Protein AF-V8P7Y9-F1 (afdb_monomer_lite)

Structure (mmCIF, N/CA/C/O backbone):
data_AF-V8P7Y9-F1
#
_entry.id   AF-V8P7Y9-F1
#
loop_
_atom_site.group_PDB
_atom_site.id
_atom_site.type_symbol
_atom_site.label_atom_id
_atom_site.label_alt_id
_atom_site.label_comp_id
_atom_site.label_asym_id
_atom_site.label_entity_id
_atom_site.label_seq_id
_atom_site.pdbx_PDB_ins_code
_atom_site.Cartn_x
_atom_site.Cartn_y
_atom_site.Cartn_z
_atom_site.occupancy
_atom_site.B_iso_or_equiv
_atom_site.auth_seq_id
_atom_site.auth_comp_id
_atom_site.auth_asym_id
_atom_site.auth_atom_id
_atom_site.pdbx_PDB_model_num
ATOM 1 N N . MET A 1 1 ? 18.022 -15.294 -58.958 1.00 50.19 1 MET A N 1
ATOM 2 C CA . MET A 1 1 ? 17.012 -15.378 -57.871 1.00 50.19 1 MET A CA 1
ATOM 3 C C . MET A 1 1 ? 17.569 -15.153 -56.454 1.00 50.19 1 MET A C 1
ATOM 5 O O . MET A 1 1 ? 16.821 -14.652 -55.625 1.00 50.19 1 MET A O 1
ATOM 9 N N . LEU A 1 2 ? 18.849 -15.443 -56.153 1.00 50.28 2 LEU A N 1
ATOM 10 C CA . LEU A 1 2 ? 19.429 -15.208 -54.812 1.00 50.28 2 LEU A CA 1
ATOM 11 C C . LEU A 1 2 ? 19.590 -13.721 -54.422 1.00 50.28 2 LEU A C 1
ATOM 13 O O . LEU A 1 2 ? 19.475 -13.381 -53.250 1.00 50.28 2 LEU A O 1
ATOM 17 N N . GLN A 1 3 ? 19.798 -12.821 -55.386 1.00 58.94 3 GLN A N 1
ATOM 18 C CA . GLN A 1 3 ? 20.112 -11.408 -55.116 1.00 58.94 3 GLN A CA 1
ATOM 19 C C . GLN A 1 3 ? 18.916 -10.577 -54.611 1.00 58.94 3 GLN A C 1
ATOM 21 O O . GLN A 1 3 ? 19.102 -9.599 -53.893 1.00 58.94 3 GLN A O 1
ATOM 26 N N . MET A 1 4 ? 17.684 -10.981 -54.942 1.00 58.69 4 MET A N 1
ATOM 27 C CA . MET A 1 4 ? 16.463 -10.300 -54.487 1.00 58.69 4 MET A CA 1
ATOM 28 C C . MET A 1 4 ? 16.146 -10.633 -53.024 1.00 58.69 4 MET A C 1
ATOM 30 O O . MET A 1 4 ? 15.810 -9.741 -52.254 1.00 58.69 4 MET A O 1
ATOM 34 N N . ARG A 1 5 ? 16.334 -11.893 -52.604 1.00 62.50 5 ARG A N 1
ATOM 35 C CA . ARG A 1 5 ? 16.048 -12.350 -51.230 1.00 62.50 5 ARG A CA 1
ATOM 36 C C . ARG A 1 5 ? 16.943 -11.681 -50.179 1.00 62.50 5 ARG A C 1
ATOM 38 O O . ARG A 1 5 ? 16.456 -11.338 -49.108 1.00 62.50 5 ARG A O 1
ATOM 45 N N . GLY A 1 6 ? 18.211 -11.417 -50.504 1.00 66.38 6 GLY A N 1
ATOM 46 C CA . GLY A 1 6 ? 19.135 -10.720 -49.598 1.00 66.38 6 GLY A CA 1
ATOM 47 C C . GLY A 1 6 ? 18.764 -9.254 -49.341 1.00 66.38 6 GLY A C 1
ATOM 48 O O . GLY A 1 6 ? 18.944 -8.759 -48.233 1.00 66.38 6 GLY A O 1
ATOM 49 N N . ARG A 1 7 ? 18.178 -8.566 -50.332 1.00 77.19 7 ARG A N 1
ATOM 50 C CA . ARG A 1 7 ? 17.755 -7.162 -50.186 1.00 77.19 7 ARG A CA 1
ATOM 51 C C . ARG A 1 7 ? 16.577 -7.012 -49.225 1.00 77.19 7 ARG A C 1
ATOM 53 O O . ARG A 1 7 ? 16.594 -6.115 -48.392 1.00 77.19 7 ARG A O 1
ATOM 60 N N . TYR A 1 8 ? 15.595 -7.910 -49.297 1.00 82.31 8 TYR A N 1
ATOM 61 C CA . TYR A 1 8 ? 14.465 -7.900 -48.363 1.00 82.31 8 TYR A CA 1
ATOM 62 C C . TYR A 1 8 ? 14.888 -8.252 -46.935 1.00 82.31 8 TYR A C 1
ATOM 64 O O . TYR A 1 8 ? 14.369 -7.661 -45.994 1.00 82.31 8 TYR A O 1
ATOM 72 N N . LEU A 1 9 ? 15.871 -9.144 -46.767 1.00 79.88 9 LEU A N 1
ATOM 73 C CA . LEU A 1 9 ? 16.420 -9.473 -45.450 1.00 79.88 9 LEU A CA 1
ATOM 74 C C . LEU A 1 9 ? 17.118 -8.263 -44.806 1.00 79.88 9 LEU A C 1
ATOM 76 O O . LEU A 1 9 ? 16.893 -7.967 -43.637 1.00 79.88 9 LEU A O 1
ATOM 80 N N . LEU A 1 10 ? 17.924 -7.532 -45.583 1.00 80.44 10 LEU A N 1
ATOM 81 C CA . LEU A 1 10 ? 18.598 -6.316 -45.116 1.00 80.44 10 LEU A CA 1
ATOM 82 C C . LEU A 1 10 ? 17.607 -5.197 -44.779 1.00 80.44 10 LEU A C 1
ATOM 84 O O . LEU A 1 10 ? 17.777 -4.520 -43.769 1.00 80.44 10 LEU A O 1
ATOM 88 N N . LEU A 1 11 ? 16.553 -5.029 -45.583 1.00 83.44 11 LEU A N 1
ATOM 89 C CA . LEU A 1 11 ? 15.485 -4.070 -45.292 1.00 83.44 11 LEU A CA 1
ATOM 90 C C . LEU A 1 11 ? 14.725 -4.443 -44.016 1.00 83.44 11 LEU A C 1
ATOM 92 O O . LEU A 1 11 ? 14.479 -3.575 -43.185 1.00 83.44 11 LEU A O 1
ATOM 96 N N . PHE A 1 12 ? 14.402 -5.723 -43.826 1.00 85.12 12 PHE A N 1
ATOM 97 C CA . PHE A 1 12 ? 13.728 -6.203 -42.621 1.00 85.12 12 PHE A CA 1
ATOM 98 C C . PHE A 1 12 ? 14.578 -5.980 -41.363 1.00 85.12 12 PHE A C 1
ATOM 100 O O . PHE A 1 12 ? 14.092 -5.403 -40.394 1.00 85.12 12 PHE A O 1
ATOM 107 N N . LEU A 1 13 ? 15.866 -6.341 -41.405 1.00 85.69 13 LEU A N 1
ATOM 108 C CA . LEU A 1 13 ? 16.804 -6.093 -40.304 1.00 85.69 13 LEU A CA 1
ATOM 109 C C . LEU A 1 13 ? 16.980 -4.594 -40.026 1.00 85.69 13 LEU A C 1
ATOM 111 O O . LEU A 1 13 ? 17.016 -4.187 -38.867 1.00 85.69 13 LEU A O 1
ATOM 115 N N . GLY A 1 14 ? 17.038 -3.766 -41.072 1.00 85.50 14 GLY A N 1
ATOM 116 C CA . GLY A 1 14 ? 17.113 -2.312 -40.943 1.00 85.50 14 GLY A CA 1
ATOM 117 C C . GLY A 1 14 ? 15.882 -1.720 -40.257 1.00 85.50 14 GLY A C 1
ATOM 118 O O . GLY A 1 14 ? 16.019 -0.961 -39.300 1.00 85.50 14 GLY A O 1
ATOM 119 N N . VAL A 1 15 ? 14.678 -2.116 -40.683 1.00 89.56 15 VAL A N 1
ATOM 120 C CA . VAL A 1 15 ? 13.420 -1.689 -40.047 1.00 89.56 15 VAL A CA 1
ATOM 121 C C . VAL A 1 15 ? 13.361 -2.164 -38.595 1.00 89.56 15 VAL A C 1
ATOM 123 O O . VAL A 1 15 ? 13.020 -1.381 -37.711 1.00 89.56 15 VAL A O 1
ATOM 126 N N . GLN A 1 16 ? 13.757 -3.408 -38.323 1.00 83.75 16 GLN A N 1
ATOM 127 C CA . GLN A 1 16 ? 13.759 -3.964 -36.972 1.00 83.75 16 GLN A CA 1
ATOM 128 C C . GLN A 1 16 ? 14.725 -3.214 -36.042 1.00 83.75 16 GLN A C 1
ATOM 130 O O . GLN A 1 16 ? 14.359 -2.911 -34.909 1.00 83.75 16 GLN A O 1
ATOM 135 N N . LEU A 1 17 ? 15.917 -2.834 -36.515 1.00 83.88 17 LEU A N 1
ATOM 136 C CA . LEU A 1 17 ? 16.862 -2.025 -35.735 1.00 83.88 17 LEU A CA 1
ATOM 137 C C . LEU A 1 17 ? 16.341 -0.611 -35.462 1.00 83.88 17 LEU A C 1
ATOM 139 O O . LEU A 1 17 ? 16.510 -0.109 -34.353 1.00 83.88 17 LEU A O 1
ATOM 143 N N . VAL A 1 18 ? 15.676 0.016 -36.436 1.00 86.88 18 VAL A N 1
ATOM 144 C CA . VAL A 1 18 ? 15.068 1.344 -36.252 1.00 86.88 18 VAL A CA 1
ATOM 145 C C . VAL A 1 18 ? 13.936 1.286 -35.227 1.00 86.88 18 VAL A C 1
ATOM 147 O O . VAL A 1 18 ? 13.910 2.110 -34.317 1.00 86.88 18 VAL A O 1
ATOM 150 N N . VAL A 1 19 ? 13.048 0.291 -35.310 1.00 84.56 19 VAL A N 1
ATOM 151 C CA . VAL A 1 19 ? 11.976 0.090 -34.319 1.00 84.56 19 VAL A CA 1
ATOM 152 C C . VAL A 1 19 ? 12.564 -0.138 -32.926 1.00 84.56 19 VAL A C 1
ATOM 154 O O . VAL A 1 19 ? 12.125 0.485 -31.966 1.00 84.56 19 VAL A O 1
ATOM 157 N N . MET A 1 20 ? 13.609 -0.957 -32.810 1.00 81.00 20 MET A N 1
ATOM 158 C CA . MET A 1 20 ? 14.288 -1.208 -31.535 1.00 81.00 20 MET A CA 1
ATOM 159 C C . MET A 1 20 ? 14.960 0.05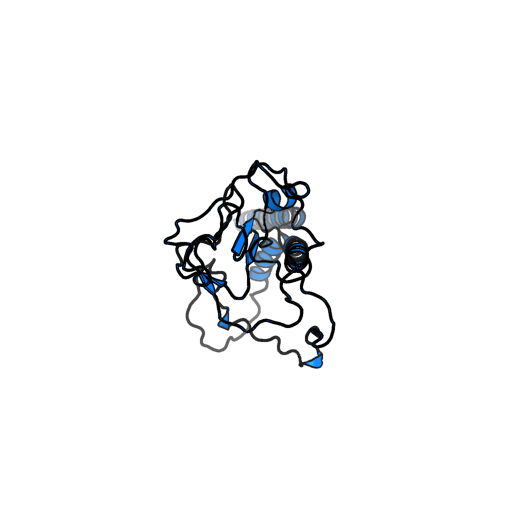0 -30.968 1.00 81.00 20 MET A C 1
ATOM 161 O O . MET A 1 20 ? 14.894 0.289 -29.765 1.00 81.00 20 MET A O 1
ATOM 165 N N . ALA A 1 21 ? 15.557 0.888 -31.818 1.00 79.31 21 ALA A N 1
ATOM 166 C CA . ALA A 1 21 ? 16.133 2.166 -31.408 1.00 79.31 21 ALA A CA 1
ATOM 167 C C . ALA A 1 21 ? 15.061 3.183 -30.971 1.00 79.31 21 ALA A C 1
ATOM 169 O O . ALA A 1 21 ? 15.282 3.933 -30.019 1.00 79.31 21 ALA A O 1
ATOM 170 N N . LEU A 1 22 ? 13.897 3.193 -31.628 1.00 79.38 22 LEU A N 1
ATOM 171 C CA . LEU A 1 22 ? 12.758 4.032 -31.242 1.00 79.38 22 LEU A CA 1
ATOM 172 C C . LEU A 1 22 ? 12.173 3.588 -29.898 1.00 79.38 22 LEU A C 1
ATOM 174 O O . LEU A 1 22 ? 12.054 4.411 -28.994 1.00 79.38 22 LEU A O 1
ATOM 178 N N . LEU A 1 23 ? 11.943 2.286 -29.718 1.00 73.56 23 LEU A N 1
ATOM 179 C CA . LEU A 1 23 ? 11.499 1.715 -28.443 1.00 73.56 23 LEU A CA 1
ATOM 180 C C . LEU A 1 23 ? 12.505 1.994 -27.316 1.00 73.56 23 LEU A C 1
ATOM 182 O O . LEU A 1 23 ? 12.114 2.310 -26.195 1.00 73.56 23 LEU A O 1
ATOM 186 N N . TYR A 1 24 ? 13.809 1.950 -27.609 1.00 72.38 24 TYR A N 1
ATOM 187 C CA . TYR A 1 24 ? 14.852 2.297 -26.640 1.00 72.38 24 TYR A CA 1
ATOM 188 C C . TYR A 1 24 ? 14.801 3.775 -26.225 1.00 72.38 24 TYR A C 1
ATOM 190 O O . TYR A 1 24 ? 15.077 4.111 -25.070 1.00 72.38 24 TYR A O 1
ATOM 198 N N . ARG A 1 25 ? 14.454 4.664 -27.163 1.00 72.06 25 ARG A N 1
ATOM 199 C CA . ARG A 1 25 ? 14.351 6.109 -26.931 1.00 72.06 25 ARG A CA 1
ATOM 200 C C . ARG A 1 25 ? 13.075 6.494 -26.176 1.00 72.06 25 ARG A C 1
ATOM 202 O O . ARG A 1 25 ? 13.125 7.445 -25.403 1.00 72.06 25 ARG A O 1
ATOM 209 N N . GLU A 1 26 ? 11.984 5.755 -26.359 1.00 68.75 26 GLU A N 1
ATOM 210 C CA . GLU A 1 26 ? 10.685 5.979 -25.698 1.00 68.75 26 GLU A CA 1
ATOM 211 C C . GLU A 1 26 ? 10.571 5.367 -24.288 1.00 68.75 26 GLU A C 1
ATOM 213 O O . GLU A 1 26 ? 9.495 5.381 -23.707 1.00 68.75 26 GLU A O 1
ATOM 218 N N . GLY A 1 27 ? 11.666 4.860 -23.708 1.00 58.16 27 GLY A N 1
ATOM 219 C CA . GLY A 1 27 ? 11.686 4.379 -22.316 1.00 58.16 27 GLY A CA 1
ATOM 220 C C . GLY A 1 27 ? 11.636 2.858 -22.157 1.00 58.16 27 GLY A C 1
ATOM 221 O O . GLY A 1 27 ? 11.985 2.346 -21.098 1.00 58.16 27 GLY A O 1
ATOM 222 N N . TYR A 1 28 ? 11.393 2.089 -23.227 1.00 63.91 28 TYR A N 1
ATOM 223 C CA . TYR A 1 28 ? 11.380 0.614 -23.195 1.00 63.91 28 TYR A CA 1
ATOM 224 C C . TYR A 1 28 ? 12.783 -0.027 -23.152 1.00 63.91 28 TYR A C 1
ATOM 226 O O . TYR A 1 28 ? 13.023 -1.088 -23.743 1.00 63.91 28 TYR A O 1
ATOM 234 N N . ARG A 1 29 ? 13.737 0.587 -22.438 1.00 61.91 29 ARG A N 1
ATOM 235 C CA . ARG A 1 29 ? 15.151 0.171 -22.383 1.00 61.91 29 ARG A CA 1
ATOM 236 C C . ARG A 1 29 ? 15.328 -1.297 -21.992 1.00 61.91 29 ARG A C 1
ATOM 238 O O . ARG A 1 29 ? 16.124 -1.995 -22.616 1.00 61.91 29 ARG A O 1
ATOM 245 N N . LYS A 1 30 ? 14.554 -1.785 -21.018 1.00 54.00 30 LYS A N 1
ATOM 246 C CA . LYS A 1 30 ? 14.617 -3.176 -20.536 1.00 54.00 30 LYS A CA 1
ATOM 247 C C . LYS A 1 30 ? 14.065 -4.194 -21.537 1.00 54.00 30 LYS A C 1
ATOM 249 O O . LYS A 1 30 ? 14.666 -5.249 -21.716 1.00 54.00 30 LYS A O 1
ATOM 254 N N . ARG A 1 31 ? 12.980 -3.876 -22.257 1.00 61.06 31 ARG A N 1
ATOM 255 C CA . ARG A 1 31 ? 12.414 -4.767 -23.292 1.00 61.06 31 ARG A CA 1
ATOM 256 C C . ARG A 1 31 ? 13.349 -4.876 -24.496 1.00 61.06 31 ARG A C 1
ATOM 258 O O . ARG A 1 31 ? 13.564 -5.971 -25.007 1.00 61.06 31 ARG A O 1
ATOM 265 N N . VAL A 1 32 ? 13.976 -3.769 -24.894 1.00 63.81 32 VAL A N 1
ATOM 266 C CA . VAL A 1 32 ? 15.003 -3.767 -25.947 1.00 63.81 32 VAL A CA 1
ATOM 267 C C . VAL A 1 32 ? 16.250 -4.542 -25.507 1.00 63.81 32 VAL A C 1
ATOM 269 O O . VAL A 1 32 ? 16.757 -5.356 -26.277 1.00 63.81 32 VAL A O 1
ATOM 272 N N . ALA A 1 33 ? 16.707 -4.364 -24.262 1.00 59.91 33 ALA A N 1
ATOM 273 C CA . ALA A 1 33 ? 17.825 -5.125 -23.698 1.00 59.91 33 ALA A CA 1
ATOM 274 C C . ALA A 1 33 ? 17.533 -6.636 -23.612 1.00 59.91 33 ALA A C 1
ATOM 276 O O . ALA A 1 33 ? 18.402 -7.442 -23.936 1.00 59.91 33 ALA A O 1
ATOM 277 N N . TYR A 1 34 ? 16.304 -7.027 -23.256 1.00 58.94 34 TYR A N 1
ATOM 278 C CA . TYR A 1 34 ? 15.856 -8.423 -23.269 1.00 58.94 34 TYR A CA 1
ATOM 279 C C . TYR A 1 34 ? 15.928 -9.030 -24.675 1.00 58.94 34 TYR A C 1
ATOM 281 O O . TYR A 1 34 ? 16.522 -10.091 -24.865 1.00 58.94 34 TYR A O 1
ATOM 289 N N . PHE A 1 35 ? 15.394 -8.329 -25.678 1.00 60.94 35 PHE A N 1
ATOM 290 C CA . PHE A 1 35 ? 15.473 -8.767 -27.072 1.00 60.94 35 PHE A CA 1
ATOM 291 C C . PHE A 1 35 ? 16.921 -8.863 -27.574 1.00 60.94 35 PHE A C 1
ATOM 293 O O . PHE A 1 35 ? 17.256 -9.827 -28.256 1.00 60.94 35 PHE A O 1
ATOM 300 N N . LEU A 1 36 ? 17.798 -7.922 -27.211 1.00 60.81 36 LEU A N 1
ATOM 301 C CA . LEU A 1 36 ? 19.233 -8.007 -27.519 1.00 60.81 36 LEU A CA 1
ATOM 302 C C . LEU A 1 36 ? 19.897 -9.210 -26.825 1.00 60.81 36 LEU A C 1
ATOM 304 O O . LEU A 1 36 ? 20.706 -9.906 -27.437 1.00 60.81 36 LEU A O 1
ATOM 308 N N . GLY A 1 37 ? 19.492 -9.522 -25.591 1.00 55.38 37 GLY A N 1
ATOM 309 C CA . GLY A 1 37 ? 19.947 -10.696 -24.844 1.00 55.38 37 GLY A CA 1
ATOM 310 C C . GLY A 1 37 ? 19.605 -12.036 -25.509 1.00 55.38 37 GLY A C 1
ATOM 311 O O . GLY A 1 37 ? 20.380 -12.985 -25.386 1.00 55.38 37 GLY A O 1
ATOM 312 N N . ILE A 1 38 ? 18.505 -12.117 -26.270 1.00 62.16 38 ILE A N 1
ATOM 313 C CA . ILE A 1 38 ? 18.147 -13.311 -27.061 1.00 62.16 38 ILE A CA 1
ATOM 314 C C . ILE A 1 38 ? 19.185 -13.567 -28.163 1.00 62.16 38 ILE A C 1
ATOM 316 O O . ILE A 1 38 ? 19.581 -14.711 -28.375 1.00 62.16 38 ILE A O 1
ATOM 320 N N . PHE A 1 39 ? 19.678 -12.517 -28.825 1.00 55.91 39 PHE A N 1
ATOM 321 C CA . PHE A 1 39 ? 20.689 -12.646 -29.881 1.00 55.91 39 PHE A CA 1
ATOM 322 C C . PHE A 1 39 ? 22.097 -12.915 -29.331 1.00 55.91 39 PHE A C 1
ATOM 324 O O . PHE A 1 39 ? 22.895 -13.580 -29.989 1.00 55.91 39 PHE A O 1
ATOM 331 N N . CYS A 1 40 ? 22.402 -12.459 -28.113 1.00 50.91 40 CYS A N 1
ATOM 332 C CA . CYS A 1 40 ? 23.695 -12.703 -27.466 1.00 50.91 40 CYS A CA 1
ATOM 333 C C . CYS A 1 40 ? 23.808 -14.084 -26.788 1.00 50.91 40 CYS A C 1
ATOM 335 O O . CYS A 1 40 ? 24.917 -14.514 -26.478 1.00 50.91 40 CYS A O 1
ATOM 337 N N . LYS A 1 41 ? 22.702 -14.822 -26.604 1.00 47.72 41 LYS A N 1
ATOM 338 C CA . LYS A 1 41 ? 22.671 -16.165 -25.980 1.00 47.72 41 LYS A CA 1
ATOM 339 C C . LYS A 1 41 ? 23.195 -17.312 -26.869 1.00 47.72 41 LYS A C 1
ATOM 341 O O . LYS A 1 41 ? 23.033 -18.476 -26.519 1.00 47.72 41 LYS A O 1
ATOM 346 N N . GLY A 1 42 ? 23.832 -17.001 -28.001 1.00 39.84 42 GLY A N 1
ATOM 347 C CA . GLY A 1 42 ? 24.458 -17.970 -28.913 1.00 39.84 42 GLY A CA 1
ATOM 348 C C . GLY A 1 42 ? 25.864 -18.447 -28.510 1.00 39.84 42 GLY A C 1
ATOM 349 O O . GLY A 1 42 ? 26.489 -19.177 -29.274 1.00 39.84 42 GLY A O 1
ATOM 350 N N . GLY A 1 43 ? 26.382 -18.038 -27.347 1.00 38.75 43 GLY A N 1
ATOM 351 C CA . GLY A 1 43 ? 27.656 -18.509 -26.797 1.00 38.75 43 GLY A CA 1
ATOM 352 C C . GLY A 1 43 ? 27.441 -19.590 -25.737 1.00 38.75 43 GLY A C 1
ATOM 353 O O . GLY A 1 43 ? 26.828 -19.332 -24.706 1.00 38.75 43 GLY A O 1
ATOM 354 N N . THR A 1 44 ? 27.942 -20.790 -26.016 1.00 37.69 44 THR A N 1
ATOM 355 C CA . THR A 1 44 ? 27.916 -22.015 -25.200 1.00 37.69 44 THR A CA 1
ATOM 356 C C . THR A 1 44 ? 28.084 -21.800 -23.693 1.00 37.69 44 THR A C 1
ATOM 358 O O . THR A 1 44 ? 29.150 -21.386 -23.244 1.00 37.69 44 THR A O 1
ATOM 361 N N . TRP A 1 45 ? 27.080 -22.218 -22.920 1.00 31.00 45 TRP A N 1
ATOM 362 C CA . TRP A 1 45 ? 27.229 -22.585 -21.511 1.00 31.00 45 TRP A CA 1
ATOM 363 C C . TRP A 1 45 ? 26.557 -23.939 -21.283 1.00 31.00 45 TRP A C 1
ATOM 365 O O . TRP A 1 45 ? 25.352 -24.091 -21.481 1.00 31.00 45 TRP A O 1
ATOM 375 N N . THR A 1 46 ? 27.349 -24.933 -20.889 1.00 30.94 46 THR A N 1
ATOM 376 C CA . THR A 1 46 ? 26.864 -26.183 -20.300 1.00 30.94 46 THR A CA 1
ATOM 377 C C . THR A 1 46 ? 26.241 -25.857 -18.945 1.00 30.94 46 THR A C 1
ATOM 379 O O . THR A 1 46 ? 26.958 -25.504 -18.009 1.00 30.94 46 THR A O 1
ATOM 382 N N . MET A 1 47 ? 24.915 -25.936 -18.850 1.00 30.88 47 MET A N 1
ATOM 383 C CA . MET A 1 47 ? 24.194 -25.856 -17.578 1.00 30.88 47 MET A CA 1
ATOM 384 C C . MET A 1 47 ? 24.180 -27.251 -16.935 1.00 30.88 47 MET A C 1
ATOM 386 O O . MET A 1 47 ? 23.914 -28.216 -17.653 1.00 30.88 47 MET A O 1
ATOM 390 N N . PRO A 1 48 ? 24.451 -27.391 -15.625 1.00 33.41 48 PRO A N 1
ATOM 391 C CA . PRO A 1 48 ? 24.205 -28.641 -14.921 1.00 33.41 48 PRO A CA 1
ATOM 392 C C . PRO A 1 48 ? 22.699 -28.912 -14.882 1.00 33.41 48 PRO A C 1
ATOM 394 O O . PRO A 1 48 ? 21.900 -27.997 -14.669 1.00 33.41 48 PRO A O 1
ATOM 397 N N . ASP A 1 49 ? 22.333 -30.171 -15.095 1.00 35.84 49 ASP A N 1
ATOM 398 C CA . ASP A 1 49 ? 20.961 -30.660 -15.062 1.00 35.84 49 ASP A CA 1
ATOM 399 C C . ASP A 1 49 ? 20.252 -30.347 -13.735 1.00 35.84 49 ASP A C 1
ATOM 401 O O . ASP A 1 49 ? 20.778 -30.604 -12.652 1.00 35.84 49 ASP A O 1
ATOM 405 N N . GLY A 1 50 ? 19.002 -29.887 -13.846 1.00 39.06 50 GLY A N 1
ATOM 406 C CA . GLY A 1 50 ? 17.991 -30.062 -12.805 1.00 39.06 50 GLY A CA 1
ATOM 407 C C . GLY A 1 50 ? 17.450 -28.787 -12.166 1.00 39.06 50 GLY A C 1
ATOM 408 O O . GLY A 1 50 ? 17.825 -28.451 -11.052 1.00 39.06 50 GLY A O 1
ATOM 409 N N . PHE A 1 51 ? 16.444 -28.172 -12.794 1.00 32.44 51 PHE A N 1
ATOM 410 C CA . PHE A 1 51 ? 15.384 -27.477 -12.055 1.00 32.44 51 PHE A CA 1
ATOM 411 C C . PHE A 1 51 ? 14.027 -27.759 -12.714 1.00 32.44 51 PHE A C 1
ATOM 413 O O . PHE A 1 51 ? 13.804 -27.331 -13.849 1.00 32.44 51 PHE A O 1
ATOM 420 N N . PRO A 1 52 ? 13.116 -28.498 -12.051 1.00 43.34 52 PRO A N 1
ATOM 421 C CA . PRO A 1 52 ? 11.745 -28.618 -12.504 1.00 43.34 52 PRO A CA 1
ATOM 422 C C . PRO A 1 52 ? 10.950 -27.371 -12.093 1.00 43.34 52 PRO A C 1
ATOM 424 O O . PRO A 1 52 ? 11.170 -26.800 -11.028 1.00 43.34 52 PRO A O 1
ATOM 427 N N . ASN A 1 53 ? 9.969 -27.043 -12.932 1.00 36.91 53 ASN A N 1
ATOM 428 C CA . ASN A 1 53 ? 8.895 -26.063 -12.750 1.00 36.91 53 ASN A CA 1
ATOM 429 C C . ASN A 1 53 ? 9.246 -24.607 -13.077 1.00 36.91 53 ASN A C 1
ATOM 431 O O . ASN A 1 53 ? 9.622 -23.806 -12.228 1.00 36.91 53 ASN A O 1
ATOM 435 N N . ALA A 1 54 ? 8.978 -24.252 -14.336 1.00 40.59 54 ALA A N 1
ATOM 436 C CA . ALA A 1 54 ? 8.637 -22.891 -14.719 1.00 40.59 54 ALA A CA 1
ATOM 437 C C . ALA A 1 54 ? 7.379 -22.458 -13.940 1.00 40.59 54 ALA A C 1
ATOM 439 O O . ALA A 1 54 ? 6.260 -22.853 -14.272 1.00 40.59 54 ALA A O 1
ATOM 440 N N . SER A 1 55 ? 7.580 -21.705 -12.860 1.00 40.88 55 SER A N 1
ATOM 441 C CA . SER A 1 55 ? 6.524 -21.044 -12.097 1.00 40.88 55 SER A CA 1
ATOM 442 C C . SER A 1 55 ? 5.862 -19.955 -12.950 1.00 40.88 55 SER A C 1
ATOM 444 O O . SER A 1 55 ? 6.517 -19.276 -13.743 1.00 40.88 55 SER A O 1
ATOM 446 N N . LEU A 1 56 ? 4.533 -19.858 -12.837 1.00 43.75 56 LEU A N 1
ATOM 447 C CA . LEU A 1 56 ? 3.678 -18.978 -13.630 1.00 43.75 56 LEU A CA 1
ATOM 448 C C . LEU A 1 56 ? 4.171 -17.522 -13.632 1.00 43.75 56 LEU A C 1
ATOM 450 O O . LEU A 1 56 ? 4.460 -16.935 -12.592 1.00 43.75 56 LEU A O 1
ATOM 454 N N . LEU A 1 57 ? 4.163 -16.926 -14.824 1.00 38.25 57 LEU A N 1
ATOM 455 C CA . LEU A 1 57 ? 4.321 -15.495 -15.058 1.00 38.25 57 LEU A CA 1
ATOM 456 C C . LEU A 1 57 ? 3.275 -14.719 -14.230 1.00 38.25 57 LEU A C 1
ATOM 458 O O . LEU A 1 57 ? 2.099 -14.719 -14.586 1.00 38.25 57 LEU A O 1
ATOM 462 N N . GLY A 1 58 ? 3.694 -14.070 -13.140 1.00 49.19 58 GLY A N 1
ATOM 463 C CA . GLY A 1 58 ? 2.852 -13.139 -12.375 1.00 49.19 58 GLY A CA 1
ATOM 464 C C . GLY A 1 58 ? 2.634 -13.455 -10.894 1.00 49.19 58 GLY A C 1
ATOM 465 O O . GLY A 1 58 ? 1.961 -12.676 -10.224 1.00 49.19 58 GLY A O 1
ATOM 466 N N . ASP A 1 59 ? 3.193 -14.539 -10.355 1.00 51.44 59 ASP A N 1
ATOM 467 C CA . ASP A 1 59 ? 3.172 -14.756 -8.905 1.00 51.44 59 ASP A CA 1
ATOM 468 C C . ASP A 1 59 ? 4.309 -13.962 -8.237 1.00 51.44 59 ASP A C 1
ATOM 470 O O . ASP A 1 59 ? 5.487 -14.282 -8.385 1.00 51.44 59 ASP A O 1
ATOM 474 N N . VAL A 1 60 ? 3.946 -12.902 -7.505 1.00 55.75 60 VAL A N 1
ATOM 475 C CA . VAL A 1 60 ? 4.872 -12.045 -6.736 1.00 55.75 60 VAL A CA 1
ATOM 476 C C . VAL A 1 60 ? 5.603 -12.843 -5.647 1.00 55.75 60 VAL A C 1
ATOM 478 O O . VAL A 1 60 ? 6.687 -12.446 -5.219 1.00 55.75 60 VAL A O 1
ATOM 481 N N . TYR A 1 61 ? 5.038 -13.979 -5.224 1.00 53.03 61 TYR A N 1
ATOM 482 C CA . TYR A 1 61 ? 5.647 -14.889 -4.261 1.00 53.03 61 TYR A CA 1
ATOM 483 C C . TYR A 1 61 ? 6.321 -16.106 -4.899 1.00 53.03 61 TYR A C 1
ATOM 485 O O . TYR A 1 61 ? 6.965 -16.889 -4.187 1.00 53.03 61 TYR A O 1
ATOM 493 N N . ALA A 1 62 ? 6.245 -16.263 -6.224 1.00 53.00 62 ALA A N 1
ATOM 494 C CA . ALA A 1 62 ? 7.038 -17.275 -6.896 1.00 53.00 62 ALA A CA 1
ATOM 495 C C . ALA A 1 62 ? 8.514 -16.972 -6.661 1.00 53.00 62 ALA A C 1
ATOM 497 O O . ALA A 1 62 ? 8.957 -15.825 -6.688 1.00 53.00 62 ALA A O 1
ATOM 498 N N . ASN A 1 63 ? 9.292 -18.027 -6.439 1.00 43.84 63 ASN A N 1
ATOM 499 C CA . ASN A 1 63 ? 10.733 -17.928 -6.262 1.00 43.84 63 ASN A CA 1
ATOM 500 C C . ASN A 1 63 ? 11.179 -17.140 -5.015 1.00 43.84 63 ASN A C 1
ATOM 502 O O . ASN A 1 63 ? 12.352 -16.784 -4.931 1.00 43.84 63 ASN A O 1
ATOM 506 N N . LEU A 1 64 ? 10.322 -16.943 -4.000 1.00 54.44 64 LEU A N 1
ATOM 507 C CA . LEU A 1 64 ? 10.766 -16.420 -2.696 1.00 54.44 64 LEU A CA 1
ATOM 508 C C . LEU A 1 64 ? 11.887 -17.285 -2.090 1.00 54.44 64 LEU A C 1
ATOM 510 O O . LEU A 1 64 ? 12.820 -16.773 -1.481 1.00 54.44 64 LEU A O 1
ATOM 514 N N . SER A 1 65 ? 11.834 -18.599 -2.325 1.00 54.59 65 SER A N 1
ATOM 515 C CA . SER A 1 65 ? 12.891 -19.552 -1.965 1.00 54.59 65 SER A CA 1
ATOM 516 C C . SER A 1 65 ? 14.180 -19.397 -2.785 1.00 54.59 65 SER A C 1
ATOM 518 O O . SER A 1 65 ? 15.205 -19.948 -2.397 1.00 54.59 65 SER A O 1
ATOM 520 N N . LEU A 1 66 ? 14.136 -18.681 -3.915 1.00 52.38 66 LEU A N 1
ATOM 521 C CA . LEU A 1 66 ? 15.298 -18.333 -4.741 1.00 52.38 66 LEU A CA 1
ATOM 522 C C . LEU A 1 66 ? 15.886 -16.965 -4.381 1.00 52.38 66 LEU A C 1
ATOM 524 O O . LEU A 1 66 ? 16.934 -16.613 -4.925 1.00 52.38 66 LEU A O 1
ATOM 528 N N . ILE A 1 67 ? 15.260 -16.201 -3.474 1.00 49.00 67 ILE A N 1
ATOM 529 C CA . ILE A 1 67 ? 15.900 -15.040 -2.850 1.00 49.00 67 ILE A CA 1
ATOM 530 C C . ILE A 1 67 ? 17.002 -15.589 -1.945 1.00 49.00 67 ILE A C 1
ATOM 532 O O . ILE A 1 67 ? 16.836 -15.804 -0.743 1.00 49.00 67 ILE A O 1
ATOM 536 N N . ALA A 1 68 ? 18.142 -15.883 -2.561 1.00 50.28 68 ALA A N 1
ATOM 537 C CA . ALA A 1 68 ? 19.360 -16.165 -1.844 1.00 50.28 68 ALA A CA 1
ATOM 538 C C . ALA A 1 68 ? 19.689 -14.921 -1.020 1.00 50.28 68 ALA A C 1
ATOM 540 O O . ALA A 1 68 ? 19.627 -13.794 -1.522 1.00 50.28 68 ALA A O 1
ATOM 541 N N . ARG A 1 69 ? 20.062 -15.122 0.249 1.00 52.66 69 ARG A N 1
ATOM 542 C CA . ARG A 1 69 ? 20.769 -14.065 0.973 1.00 52.66 69 ARG A CA 1
ATOM 543 C C . ARG A 1 69 ? 21.928 -13.630 0.074 1.00 52.66 69 ARG A C 1
ATOM 545 O O . ARG A 1 69 ? 22.596 -14.519 -0.466 1.00 52.66 69 ARG A O 1
ATOM 552 N N . PRO A 1 70 ? 22.151 -12.320 -0.121 1.00 51.56 70 PRO A N 1
ATOM 553 C CA . PRO A 1 70 ? 23.326 -11.871 -0.844 1.00 51.56 70 PRO A CA 1
ATOM 554 C C . PRO A 1 70 ? 24.537 -12.614 -0.268 1.00 51.56 70 PRO A C 1
ATOM 556 O O . PRO A 1 70 ? 24.641 -12.690 0.961 1.00 51.56 70 PRO A O 1
ATOM 559 N N . PRO A 1 71 ? 25.437 -13.176 -1.090 1.00 54.81 71 PRO A N 1
ATOM 560 C CA . PRO A 1 71 ? 26.680 -13.780 -0.617 1.00 54.81 71 PRO A CA 1
ATOM 561 C C . PRO A 1 71 ? 27.665 -12.674 -0.210 1.00 54.81 71 PRO A C 1
ATOM 563 O O . PRO A 1 71 ? 28.848 -12.727 -0.527 1.00 54.81 71 PRO A O 1
ATOM 566 N N . LEU A 1 72 ? 27.143 -11.625 0.419 1.00 55.28 72 LEU A N 1
ATOM 567 C CA . LEU A 1 72 ? 27.903 -10.532 0.969 1.00 55.28 72 LEU A CA 1
ATOM 568 C C . LEU A 1 72 ? 28.330 -10.977 2.369 1.00 55.28 72 LEU A C 1
ATOM 570 O O . LEU A 1 72 ? 27.482 -11.450 3.140 1.00 55.28 72 LEU A O 1
ATOM 574 N N . PRO A 1 73 ? 29.624 -10.861 2.703 1.00 63.81 73 PRO A N 1
ATOM 575 C CA . PRO A 1 73 ? 30.072 -10.928 4.083 1.00 63.81 73 PRO A CA 1
ATOM 576 C C . PRO A 1 73 ? 29.182 -10.020 4.951 1.00 63.81 73 PRO A C 1
ATOM 578 O O . PRO A 1 73 ? 28.740 -8.974 4.465 1.00 63.81 73 PRO A O 1
ATOM 581 N N . PRO A 1 74 ? 28.889 -10.380 6.213 1.00 57.25 74 PRO A N 1
ATOM 582 C CA . PRO A 1 74 ? 28.101 -9.539 7.117 1.00 57.25 74 PRO A CA 1
ATOM 583 C C . PRO A 1 74 ? 28.584 -8.081 7.179 1.00 57.25 74 PRO A C 1
ATOM 585 O O . PRO A 1 74 ? 27.782 -7.185 7.427 1.00 57.25 74 PRO A O 1
ATOM 588 N N . GLU A 1 75 ? 29.870 -7.847 6.910 1.00 56.72 75 GLU A N 1
ATOM 589 C CA . GLU A 1 75 ? 30.498 -6.527 6.859 1.00 56.72 75 GLU A CA 1
ATOM 590 C C . GLU A 1 75 ? 30.128 -5.677 5.621 1.00 56.72 75 GLU A C 1
ATOM 592 O O . GLU A 1 75 ? 30.284 -4.458 5.665 1.00 56.72 75 GLU A O 1
ATOM 597 N N . GLU A 1 76 ? 29.644 -6.282 4.528 1.00 54.34 76 GLU A N 1
ATOM 598 C CA . GLU A 1 76 ? 29.275 -5.600 3.270 1.00 54.34 76 GLU A CA 1
ATOM 599 C C . GLU A 1 76 ? 27.761 -5.425 3.081 1.00 54.34 76 GLU A C 1
ATOM 601 O O . GLU A 1 76 ? 27.319 -4.712 2.173 1.00 54.34 76 GLU A O 1
ATOM 606 N N . LEU A 1 77 ? 26.941 -6.060 3.924 1.00 52.50 77 LEU A N 1
ATOM 607 C CA . LEU A 1 77 ? 25.514 -5.754 3.961 1.00 52.50 77 LEU A CA 1
ATOM 608 C C . LEU A 1 77 ? 25.331 -4.296 4.405 1.00 52.50 77 LEU A C 1
ATOM 610 O O . LEU A 1 77 ? 26.050 -3.841 5.297 1.00 52.50 77 LEU A O 1
ATOM 614 N N . PRO A 1 78 ? 24.365 -3.550 3.831 1.00 50.09 78 PRO A N 1
ATOM 615 C CA . PRO A 1 78 ? 24.000 -2.246 4.359 1.00 50.09 78 PRO A CA 1
ATOM 616 C C . PRO A 1 78 ? 23.708 -2.408 5.849 1.00 50.09 78 PRO A C 1
ATOM 618 O O . PRO A 1 78 ? 22.773 -3.114 6.229 1.00 50.09 78 PRO A O 1
ATOM 621 N N . TYR A 1 79 ? 24.558 -1.813 6.683 1.00 43.50 79 TYR A N 1
ATOM 622 C CA . TYR A 1 79 ? 24.418 -1.839 8.128 1.00 43.50 79 TYR A CA 1
ATOM 623 C C . TYR A 1 79 ? 23.024 -1.302 8.471 1.00 43.50 79 TYR A C 1
ATOM 625 O O . TYR A 1 79 ? 22.727 -0.140 8.201 1.00 43.50 79 TYR A O 1
ATOM 633 N N . CYS A 1 80 ? 22.151 -2.156 9.011 1.00 45.00 80 CYS A N 1
ATOM 634 C CA . CYS A 1 80 ? 20.985 -1.708 9.760 1.00 45.00 80 CYS A CA 1
ATOM 635 C C . CYS A 1 80 ? 21.489 -1.441 11.180 1.00 45.00 80 CYS A C 1
ATOM 637 O O . CYS A 1 80 ? 21.735 -2.406 11.904 1.00 45.00 80 CYS A O 1
ATOM 639 N N . PRO A 1 81 ? 21.707 -0.179 11.576 1.00 46.41 81 PRO A N 1
ATOM 640 C CA . PRO A 1 81 ? 22.217 0.125 12.898 1.00 46.41 81 PRO A CA 1
ATOM 641 C C . PRO A 1 81 ? 21.289 -0.446 13.965 1.00 46.41 81 PRO A C 1
ATOM 643 O O . PRO A 1 81 ? 20.154 -0.004 14.113 1.00 46.41 81 PRO A O 1
ATOM 646 N N . GLU A 1 82 ? 21.790 -1.400 14.750 1.00 50.03 82 GLU A N 1
ATOM 647 C CA . GLU A 1 82 ? 21.074 -1.945 15.912 1.00 50.03 82 GLU A CA 1
ATOM 648 C C . GLU A 1 82 ? 20.864 -0.882 17.012 1.00 50.03 82 GLU A C 1
ATOM 650 O O . GLU A 1 82 ? 20.104 -1.091 17.959 1.00 50.03 82 GLU A O 1
ATOM 655 N N . THR A 1 83 ? 21.549 0.262 16.897 1.00 41.78 83 THR A N 1
ATOM 656 C CA . THR A 1 83 ? 21.689 1.273 17.951 1.00 41.78 83 THR A CA 1
ATOM 657 C C . THR A 1 83 ? 21.499 2.710 17.477 1.00 41.78 83 THR A C 1
ATOM 659 O O . THR A 1 83 ? 21.912 3.633 18.178 1.00 41.78 83 THR A O 1
ATOM 662 N N . GLU A 1 84 ? 20.886 2.946 16.320 1.00 44.91 84 GLU A N 1
ATOM 663 C CA . GLU A 1 84 ? 20.408 4.294 16.025 1.00 44.91 84 GLU A CA 1
ATOM 664 C C . GLU A 1 84 ? 18.967 4.424 16.517 1.00 44.91 84 GLU A C 1
ATOM 666 O O . GLU A 1 84 ? 18.080 3.670 16.125 1.00 44.91 84 GLU A O 1
ATOM 671 N N . SER A 1 85 ? 18.732 5.380 17.418 1.00 55.03 85 SER A N 1
ATOM 672 C CA . SER A 1 85 ? 17.426 5.698 18.008 1.00 55.03 85 SER A CA 1
ATOM 673 C C . SER A 1 85 ? 16.492 6.383 17.001 1.00 55.03 85 SER A C 1
ATOM 675 O O . SER A 1 85 ? 15.856 7.393 17.311 1.00 55.03 85 SER A O 1
ATOM 677 N N . TYR A 1 86 ? 16.471 5.912 15.760 1.00 63.06 86 TYR A N 1
ATOM 678 C CA . TYR A 1 86 ? 15.593 6.441 14.738 1.00 63.06 86 TYR A CA 1
ATOM 679 C C . TYR A 1 86 ? 14.264 5.716 14.819 1.00 63.06 86 TYR A C 1
ATOM 681 O O . TYR A 1 86 ? 14.149 4.522 14.557 1.00 63.06 86 TYR A O 1
ATOM 689 N N . THR A 1 87 ? 13.243 6.471 15.198 1.00 72.50 87 THR A N 1
ATOM 690 C CA . THR A 1 87 ? 11.864 6.016 15.149 1.00 72.50 87 THR A CA 1
ATOM 691 C C . THR A 1 87 ? 11.523 5.588 13.721 1.00 72.50 87 THR A C 1
ATOM 693 O O . THR A 1 87 ? 11.833 6.293 12.755 1.00 72.50 87 THR A O 1
ATOM 696 N N . PHE A 1 88 ? 10.874 4.438 13.572 1.00 77.44 88 PHE A N 1
ATOM 697 C CA . PHE A 1 88 ? 10.488 3.922 12.265 1.00 77.44 88 PHE A CA 1
ATOM 698 C C . PHE A 1 88 ? 9.517 4.878 11.557 1.00 77.44 88 PHE A C 1
ATOM 700 O O . PHE A 1 88 ? 8.632 5.466 12.178 1.00 77.44 88 PHE A O 1
ATOM 707 N N . ASN A 1 89 ? 9.663 5.034 10.240 1.00 80.44 89 ASN A N 1
ATOM 708 C CA . ASN A 1 89 ? 8.759 5.848 9.426 1.00 80.44 89 ASN A CA 1
ATOM 709 C C . ASN A 1 89 ? 8.340 5.083 8.177 1.00 80.44 89 ASN A C 1
ATOM 711 O O . ASN A 1 89 ? 8.927 5.215 7.098 1.00 80.44 89 ASN A O 1
ATOM 715 N N . ARG A 1 90 ? 7.287 4.283 8.343 1.00 83.81 90 ARG A N 1
ATOM 716 C CA . ARG A 1 90 ? 6.700 3.467 7.279 1.00 83.81 90 ARG A CA 1
ATOM 717 C C . ARG A 1 90 ? 6.368 4.298 6.042 1.00 83.81 90 ARG A C 1
ATOM 719 O O . ARG A 1 90 ? 6.790 3.966 4.943 1.00 83.81 90 ARG A O 1
ATOM 726 N N . ALA A 1 91 ? 5.621 5.387 6.213 1.00 82.62 91 ALA A N 1
ATOM 727 C CA . ALA A 1 91 ? 5.118 6.194 5.102 1.00 82.62 91 ALA A CA 1
ATOM 728 C C . ALA A 1 91 ? 6.252 6.804 4.262 1.00 82.62 91 ALA A C 1
ATOM 730 O O . ALA A 1 91 ? 6.210 6.753 3.031 1.00 82.62 91 ALA A O 1
ATOM 731 N N . LYS A 1 92 ? 7.303 7.308 4.917 1.00 82.94 92 LYS A N 1
ATOM 732 C CA . LYS A 1 92 ? 8.489 7.849 4.244 1.00 82.94 92 LYS A CA 1
ATOM 733 C C . LYS A 1 92 ? 9.264 6.773 3.489 1.00 82.94 92 LYS A C 1
ATOM 735 O O . LYS A 1 92 ? 9.682 7.023 2.363 1.00 82.94 92 LYS A O 1
ATOM 740 N N . LEU A 1 93 ? 9.426 5.580 4.063 1.00 86.44 93 LEU A N 1
ATOM 741 C CA . LEU A 1 93 ? 10.082 4.464 3.372 1.00 86.44 93 LEU A CA 1
ATOM 742 C C . LEU A 1 93 ? 9.293 4.015 2.139 1.00 86.44 93 LEU A C 1
ATOM 744 O O . LEU A 1 93 ? 9.888 3.776 1.093 1.00 86.44 93 LEU A O 1
ATOM 748 N N . LEU A 1 94 ? 7.963 3.987 2.217 1.00 89.50 94 LEU A N 1
ATOM 749 C CA . LEU A 1 94 ? 7.118 3.685 1.061 1.00 89.50 94 LEU A CA 1
ATOM 750 C C . LEU A 1 94 ? 7.221 4.766 -0.034 1.00 89.50 94 LEU A C 1
ATOM 752 O O . LEU A 1 94 ? 7.280 4.420 -1.212 1.00 89.50 94 LEU A O 1
ATOM 756 N N . ASN A 1 95 ? 7.335 6.052 0.329 1.00 87.75 95 ASN A N 1
ATOM 757 C CA . ASN A 1 95 ? 7.632 7.125 -0.634 1.00 87.75 95 ASN A CA 1
ATOM 758 C C . ASN A 1 95 ? 8.983 6.931 -1.332 1.00 87.75 95 ASN A C 1
ATOM 760 O O . ASN A 1 95 ? 9.087 7.143 -2.542 1.00 87.75 95 ASN A O 1
ATOM 764 N N . VAL A 1 96 ? 10.020 6.555 -0.575 1.00 90.56 96 VAL A N 1
ATOM 765 C CA . VAL A 1 96 ? 11.343 6.243 -1.137 1.00 90.56 96 VAL A CA 1
ATOM 766 C C . VAL A 1 96 ? 11.227 5.054 -2.088 1.00 90.56 96 VAL A C 1
ATOM 768 O O . VAL A 1 96 ? 11.664 5.160 -3.228 1.00 90.56 96 VAL A O 1
ATOM 771 N N . GLY A 1 97 ? 10.564 3.976 -1.662 1.00 90.31 97 GLY A N 1
ATOM 772 C CA . GLY A 1 97 ? 10.334 2.785 -2.478 1.00 90.31 97 GLY A CA 1
ATOM 773 C C . GLY A 1 97 ? 9.636 3.101 -3.799 1.00 90.31 97 GLY A C 1
ATOM 774 O O . GLY A 1 97 ? 10.123 2.693 -4.847 1.00 90.31 97 GLY A O 1
ATOM 775 N N . PHE A 1 98 ? 8.566 3.904 -3.774 1.00 92.69 98 PHE A N 1
ATOM 776 C CA . PHE A 1 98 ? 7.906 4.380 -4.993 1.00 92.69 98 PHE A CA 1
ATOM 777 C C . PHE A 1 98 ? 8.887 5.116 -5.913 1.00 92.69 98 PHE A C 1
ATOM 779 O O . PHE A 1 98 ? 9.006 4.793 -7.093 1.00 92.69 98 PHE A O 1
ATOM 786 N N . LYS A 1 99 ? 9.628 6.089 -5.372 1.00 90.38 99 LYS A N 1
ATOM 787 C CA . LYS A 1 99 ? 10.553 6.908 -6.163 1.00 90.38 99 LYS A CA 1
ATOM 788 C C . LYS A 1 99 ? 11.676 6.084 -6.791 1.00 90.38 99 LYS A C 1
ATOM 790 O O . LYS A 1 99 ? 12.056 6.373 -7.920 1.00 90.38 99 LYS A O 1
ATOM 795 N N . GLU A 1 100 ? 12.223 5.107 -6.073 1.00 91.19 100 GLU A N 1
ATOM 796 C CA . GLU A 1 100 ? 13.286 4.247 -6.598 1.00 91.19 100 GLU A CA 1
ATOM 797 C C . GLU A 1 100 ? 12.745 3.209 -7.591 1.00 91.19 100 GLU A C 1
ATOM 799 O O . GLU A 1 100 ? 13.348 3.022 -8.645 1.00 91.19 100 GLU A O 1
ATOM 804 N N . ALA A 1 101 ? 11.574 2.615 -7.334 1.00 86.75 101 ALA A N 1
ATOM 805 C CA . ALA A 1 101 ? 10.941 1.676 -8.262 1.00 86.75 101 ALA A CA 1
ATOM 806 C C . ALA A 1 101 ? 10.652 2.323 -9.626 1.00 86.75 101 ALA A C 1
ATOM 808 O O . ALA A 1 101 ? 10.964 1.735 -10.659 1.00 86.75 101 ALA A O 1
ATOM 809 N N . MET A 1 102 ? 10.150 3.564 -9.633 1.00 88.75 102 MET A N 1
ATOM 810 C CA . MET A 1 102 ? 9.872 4.314 -10.867 1.00 88.75 102 MET A CA 1
ATOM 811 C C . MET A 1 102 ? 11.132 4.740 -11.641 1.00 88.75 102 MET A C 1
ATOM 813 O O . MET A 1 102 ? 11.022 5.182 -12.781 1.00 88.75 102 MET A O 1
ATOM 817 N N . LYS A 1 103 ? 12.335 4.651 -11.053 1.00 84.81 103 LYS A N 1
ATOM 818 C CA . LYS A 1 103 ? 13.592 4.830 -11.807 1.00 84.81 103 LYS A CA 1
ATOM 819 C C . LYS A 1 103 ? 14.027 3.552 -12.511 1.00 84.81 103 LYS A C 1
ATOM 821 O O . LYS A 1 103 ? 14.768 3.625 -13.489 1.00 84.81 103 LYS A O 1
ATOM 826 N N . ASP A 1 104 ? 13.642 2.405 -11.963 1.00 83.12 104 ASP A N 1
ATOM 827 C CA . ASP A 1 104 ? 14.038 1.103 -12.473 1.00 83.12 104 ASP A CA 1
ATOM 828 C C . ASP A 1 104 ? 13.155 0.681 -13.657 1.00 83.12 104 ASP A C 1
ATOM 830 O O . ASP A 1 104 ? 13.661 0.191 -14.669 1.00 83.12 104 ASP A O 1
ATOM 834 N N . GLU A 1 105 ? 11.840 0.883 -13.567 1.00 84.38 105 GLU A N 1
ATOM 835 C CA . GLU A 1 105 ? 10.896 0.579 -14.648 1.00 84.38 105 GLU A CA 1
ATOM 836 C C . GLU A 1 105 ? 9.643 1.460 -14.586 1.00 84.38 105 GLU A C 1
ATOM 838 O O . GLU A 1 105 ? 9.285 1.992 -13.533 1.00 84.38 105 GLU A O 1
ATOM 843 N N . ASP A 1 106 ? 8.955 1.579 -15.722 1.00 87.38 106 ASP A N 1
ATOM 844 C CA . ASP A 1 106 ? 7.652 2.234 -15.833 1.00 87.38 106 ASP A CA 1
ATOM 845 C C . ASP A 1 106 ? 6.547 1.284 -15.344 1.00 87.38 106 ASP A C 1
ATOM 847 O O . ASP A 1 106 ? 5.792 0.704 -16.123 1.00 87.38 106 ASP A O 1
ATOM 851 N N . TRP A 1 107 ? 6.498 1.067 -14.030 1.00 91.62 107 TRP A N 1
ATOM 852 C CA . TRP A 1 107 ? 5.514 0.189 -13.400 1.00 91.62 107 TRP A CA 1
ATOM 853 C C . TRP A 1 107 ? 4.100 0.763 -13.493 1.00 91.62 107 TRP A C 1
ATOM 855 O O . TRP A 1 107 ? 3.845 1.866 -13.023 1.00 91.62 107 TRP A O 1
ATOM 865 N N . ASP A 1 108 ? 3.145 -0.024 -13.983 1.00 91.50 108 ASP A N 1
ATOM 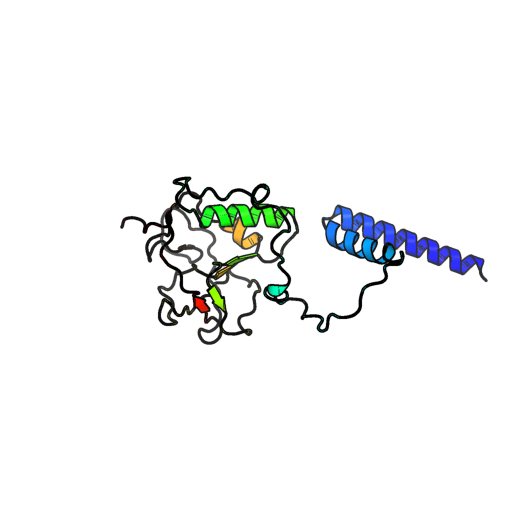866 C CA . ASP A 1 108 ? 1.739 0.400 -14.076 1.00 91.50 108 ASP A CA 1
ATOM 867 C C . ASP A 1 108 ? 0.980 0.300 -12.739 1.00 91.50 108 ASP A C 1
ATOM 869 O O . ASP A 1 108 ? -0.080 0.906 -12.552 1.00 91.50 108 ASP A O 1
ATOM 873 N N . CYS A 1 109 ? 1.506 -0.480 -11.791 1.00 94.25 109 CYS A N 1
ATOM 874 C CA . CYS A 1 109 ? 0.867 -0.745 -10.510 1.00 94.25 109 CYS A CA 1
ATOM 875 C C . CYS A 1 109 ? 1.888 -0.947 -9.394 1.00 94.25 109 CYS A C 1
ATOM 877 O O . CYS A 1 109 ? 2.808 -1.751 -9.527 1.00 94.25 109 CYS A O 1
ATOM 879 N N . ILE A 1 110 ? 1.680 -0.260 -8.270 1.00 94.81 110 ILE A N 1
ATOM 880 C CA . ILE A 1 110 ? 2.557 -0.319 -7.102 1.00 94.81 110 ILE A CA 1
ATOM 881 C C . ILE A 1 110 ? 1.780 -0.870 -5.910 1.00 94.81 110 ILE A C 1
ATOM 883 O O . ILE A 1 110 ? 0.764 -0.300 -5.508 1.00 94.81 110 ILE A O 1
ATOM 887 N N . PHE A 1 111 ? 2.286 -1.954 -5.322 1.00 95.50 111 PHE A N 1
ATOM 888 C CA . PHE A 1 111 ? 1.788 -2.507 -4.065 1.00 95.50 111 PHE A CA 1
ATOM 889 C C . PHE A 1 111 ? 2.633 -2.021 -2.887 1.00 95.50 111 PHE A C 1
ATOM 891 O O . PHE A 1 111 ? 3.849 -2.187 -2.856 1.00 95.50 111 PHE A O 1
ATOM 898 N N . PHE A 1 112 ? 1.964 -1.466 -1.882 1.00 94.19 112 PHE A N 1
ATOM 899 C CA . PHE A 1 112 ? 2.542 -1.109 -0.592 1.00 94.19 112 PHE A CA 1
ATOM 900 C C . PHE A 1 112 ? 2.104 -2.149 0.426 1.00 94.19 112 PHE A C 1
ATOM 902 O O . PHE A 1 112 ? 0.908 -2.278 0.703 1.00 94.19 112 PHE A O 1
ATOM 909 N N . HIS A 1 113 ? 3.065 -2.897 0.955 1.00 93.88 113 HIS A N 1
ATOM 910 C CA . HIS A 1 113 ? 2.797 -4.181 1.581 1.00 93.88 113 HIS A CA 1
ATOM 911 C C . HIS A 1 113 ? 3.604 -4.347 2.868 1.00 93.88 113 HIS A C 1
ATOM 913 O O . HIS A 1 113 ? 4.832 -4.278 2.839 1.00 93.88 113 HIS A O 1
ATOM 919 N N . ASP A 1 114 ? 2.927 -4.590 3.990 1.00 91.81 114 ASP A N 1
ATOM 920 C CA . ASP A 1 114 ? 3.610 -4.956 5.232 1.00 91.81 114 ASP A CA 1
ATOM 921 C C . ASP A 1 114 ? 4.229 -6.352 5.094 1.00 91.81 114 ASP A C 1
ATOM 923 O O . ASP A 1 114 ? 3.587 -7.288 4.620 1.00 91.81 114 ASP A O 1
ATOM 927 N N . VAL A 1 115 ? 5.495 -6.497 5.480 1.00 89.50 115 VAL A N 1
ATOM 928 C CA . VAL A 1 115 ? 6.264 -7.744 5.302 1.00 89.50 115 VAL A CA 1
ATOM 929 C C . VAL A 1 115 ? 5.674 -8.936 6.069 1.00 89.50 115 VAL A C 1
ATOM 931 O O . VAL A 1 115 ? 5.920 -10.088 5.725 1.00 89.50 115 VAL A O 1
ATOM 934 N N . ASP A 1 116 ? 4.877 -8.664 7.098 1.00 90.00 116 ASP A N 1
ATOM 935 C CA . ASP A 1 116 ? 4.282 -9.646 7.997 1.00 90.00 116 ASP A CA 1
ATOM 936 C C . ASP A 1 116 ? 2.863 -10.081 7.593 1.00 90.00 116 ASP A C 1
ATOM 938 O O . ASP A 1 116 ? 2.271 -10.902 8.289 1.00 90.00 116 ASP A O 1
ATOM 942 N N . LEU A 1 117 ? 2.297 -9.576 6.493 1.00 93.00 117 LEU A N 1
ATOM 943 C CA . LEU A 1 117 ? 0.939 -9.915 6.059 1.00 93.00 117 LEU A CA 1
ATOM 944 C C . LEU A 1 117 ? 0.944 -10.864 4.864 1.00 93.00 117 LEU A C 1
ATOM 946 O O . LEU A 1 117 ? 1.325 -10.482 3.772 1.00 93.00 117 LEU A O 1
ATOM 950 N N . ILE A 1 118 ? 0.423 -12.077 5.020 1.00 94.38 118 ILE A N 1
ATOM 951 C CA . ILE A 1 118 ? 0.339 -13.058 3.928 1.00 94.38 118 ILE A CA 1
ATOM 952 C C . ILE A 1 118 ? -1.125 -13.237 3.498 1.00 94.38 118 ILE A C 1
ATOM 954 O O . ILE A 1 118 ? -1.969 -13.450 4.376 1.00 94.38 118 ILE A O 1
ATOM 958 N N . PRO A 1 119 ? -1.468 -13.141 2.197 1.00 95.06 119 PRO A N 1
ATOM 959 C CA . PRO A 1 119 ? -2.830 -13.400 1.734 1.00 95.06 119 PRO A CA 1
ATOM 960 C C . PRO A 1 119 ? -3.212 -14.870 1.966 1.00 95.06 119 PRO A C 1
ATOM 962 O O . PRO A 1 119 ? -2.415 -15.772 1.723 1.00 95.06 119 PRO A O 1
ATOM 965 N N . GLU A 1 120 ? -4.434 -15.122 2.443 1.00 94.88 120 GLU A N 1
ATOM 966 C CA . GLU A 1 120 ? -4.944 -16.485 2.683 1.00 94.88 120 GLU A CA 1
ATOM 967 C C . GLU A 1 120 ? -5.626 -17.099 1.443 1.00 94.88 120 GLU A C 1
ATOM 969 O O . GLU A 1 120 ? -5.958 -18.282 1.462 1.00 94.88 120 GLU A O 1
ATOM 974 N N . ASP A 1 121 ? -5.867 -16.312 0.388 1.00 91.88 121 ASP A N 1
ATOM 975 C CA . ASP A 1 121 ? -6.620 -16.717 -0.806 1.00 91.88 121 ASP A CA 1
ATOM 976 C C . ASP A 1 121 ? -5.983 -16.136 -2.079 1.00 91.88 121 ASP A C 1
ATOM 978 O O . ASP A 1 121 ? -5.778 -14.923 -2.189 1.00 91.88 121 ASP A O 1
ATOM 982 N N . ASP A 1 122 ? -5.682 -16.997 -3.049 1.00 91.12 122 ASP A N 1
ATOM 983 C CA . ASP A 1 122 ? -5.018 -16.651 -4.314 1.00 91.12 122 ASP A CA 1
ATOM 984 C C . ASP A 1 122 ? -5.929 -15.898 -5.298 1.00 91.12 122 ASP A C 1
ATOM 986 O O . ASP A 1 122 ? -5.454 -15.254 -6.237 1.00 91.12 122 ASP A O 1
ATOM 990 N N . ARG A 1 123 ? -7.244 -15.884 -5.052 1.00 90.94 123 ARG A N 1
ATOM 991 C CA . ARG A 1 123 ? -8.207 -15.076 -5.819 1.00 90.94 123 ARG A CA 1
ATOM 992 C C . ARG A 1 123 ? -8.145 -13.596 -5.455 1.00 90.94 123 ARG A C 1
ATOM 994 O O . ARG A 1 123 ? -8.755 -12.770 -6.139 1.00 90.94 123 ARG A O 1
ATOM 1001 N N . ASN A 1 124 ? -7.419 -13.228 -4.399 1.00 92.44 124 ASN A N 1
ATOM 1002 C CA . ASN A 1 124 ? -7.091 -11.839 -4.104 1.00 92.44 124 ASN A CA 1
ATOM 1003 C C . ASN A 1 124 ? -5.914 -11.371 -4.971 1.00 92.44 124 ASN A C 1
ATOM 1005 O O . ASN A 1 124 ? -4.782 -11.247 -4.511 1.00 92.44 124 ASN A O 1
ATOM 1009 N N . ILE A 1 125 ? -6.200 -11.145 -6.252 1.00 89.75 125 ILE A N 1
ATOM 1010 C CA . ILE A 1 125 ? -5.193 -10.874 -7.281 1.00 89.75 125 ILE A CA 1
ATOM 1011 C C . ILE A 1 125 ? -4.496 -9.526 -7.040 1.00 89.75 125 ILE A C 1
ATOM 1013 O O . ILE A 1 125 ? -5.144 -8.490 -6.843 1.00 89.75 125 ILE A O 1
ATOM 1017 N N . TYR A 1 126 ? -3.163 -9.537 -7.137 1.00 93.00 126 TYR A N 1
ATOM 1018 C CA . TYR A 1 126 ? -2.306 -8.366 -6.948 1.00 93.00 126 TYR A CA 1
ATOM 1019 C C . TYR A 1 126 ? -2.254 -7.491 -8.209 1.00 93.00 126 TYR A C 1
ATOM 1021 O O . TYR A 1 126 ? -1.251 -7.399 -8.910 1.00 93.00 126 TYR A O 1
ATOM 1029 N N . THR A 1 127 ? -3.370 -6.826 -8.495 1.00 92.56 127 THR A N 1
ATOM 1030 C CA . THR A 1 127 ? -3.511 -5.842 -9.576 1.00 92.56 127 THR A CA 1
ATOM 1031 C C . THR A 1 127 ? -4.115 -4.544 -9.058 1.00 92.56 127 THR A C 1
ATOM 1033 O O . THR A 1 127 ? -4.880 -4.547 -8.089 1.00 92.56 127 THR A O 1
ATOM 1036 N N . CYS A 1 128 ? -3.796 -3.434 -9.719 1.00 91.62 128 CYS A N 1
ATOM 1037 C CA . CYS A 1 128 ? -4.431 -2.147 -9.464 1.00 91.62 128 CYS A CA 1
ATOM 1038 C C . CYS A 1 128 ? -5.804 -2.082 -10.140 1.00 91.62 128 CYS A C 1
ATOM 1040 O O . CYS A 1 128 ? -6.012 -2.672 -11.199 1.00 91.62 128 CYS A O 1
ATOM 1042 N N . ASP A 1 129 ? -6.720 -1.327 -9.534 1.00 91.00 129 ASP A N 1
ATOM 1043 C CA . ASP A 1 129 ? -8.050 -1.060 -10.083 1.00 91.00 129 ASP A CA 1
ATOM 1044 C C . ASP A 1 129 ? -8.153 0.415 -10.527 1.00 91.00 129 ASP A C 1
ATOM 1046 O O . ASP A 1 129 ? -7.236 1.217 -10.329 1.00 91.00 129 ASP A O 1
ATOM 1050 N N . GLN A 1 130 ? -9.311 0.812 -11.071 1.00 88.69 130 GLN A N 1
ATOM 1051 C CA . GLN A 1 130 ? -9.614 2.214 -11.416 1.00 88.69 130 GLN A CA 1
ATOM 1052 C C . GLN A 1 130 ? -9.482 3.180 -10.226 1.00 88.69 130 GLN A C 1
ATOM 1054 O O . GLN A 1 130 ? -9.243 4.374 -10.404 1.00 88.69 130 GLN A O 1
ATOM 1059 N N . PHE A 1 131 ? -9.619 2.655 -9.011 1.00 89.00 131 PHE A N 1
ATOM 1060 C CA . PHE A 1 131 ? -9.511 3.378 -7.755 1.00 89.00 131 PHE A CA 1
ATOM 1061 C C . PHE A 1 131 ? -8.432 2.752 -6.858 1.00 89.00 131 PHE A C 1
ATOM 1063 O O . PHE A 1 131 ? -8.197 1.546 -6.977 1.00 89.00 131 PHE A O 1
ATOM 1070 N N . PRO A 1 132 ? -7.830 3.513 -5.918 1.00 91.19 132 PRO A N 1
ATOM 1071 C CA . PRO A 1 132 ? -6.898 2.971 -4.933 1.00 91.19 132 PRO A CA 1
ATOM 1072 C C . PRO A 1 132 ? -7.475 1.738 -4.242 1.00 91.19 132 PRO A C 1
ATOM 1074 O O . PRO A 1 132 ? -8.579 1.773 -3.685 1.00 91.19 132 PRO A O 1
ATOM 1077 N N . LYS A 1 133 ? -6.734 0.635 -4.291 1.00 93.19 133 LYS A N 1
ATOM 1078 C CA . LYS A 1 133 ? -7.212 -0.678 -3.870 1.00 93.19 133 LYS A CA 1
ATOM 1079 C C . LYS A 1 133 ? -6.663 -1.021 -2.497 1.00 93.19 133 LYS A C 1
ATOM 1081 O O . LYS A 1 133 ? -5.461 -0.955 -2.262 1.00 93.19 133 LYS A O 1
ATOM 1086 N N . HIS A 1 134 ? -7.538 -1.420 -1.586 1.00 93.88 134 HIS A N 1
ATOM 1087 C CA . HIS A 1 134 ? -7.162 -1.953 -0.282 1.00 93.88 134 HIS A CA 1
ATOM 1088 C C . HIS A 1 134 ? -7.467 -3.445 -0.254 1.00 93.88 134 HIS A C 1
ATOM 1090 O O . HIS A 1 134 ? -8.635 -3.831 -0.197 1.00 93.88 134 HIS A O 1
ATOM 1096 N N . VAL A 1 135 ? -6.426 -4.275 -0.306 1.00 95.12 135 VAL A N 1
ATOM 1097 C CA . VAL A 1 135 ? -6.578 -5.732 -0.431 1.00 95.12 135 VAL A CA 1
ATOM 1098 C C . VAL A 1 135 ? -6.608 -6.436 0.927 1.00 95.12 135 VAL A C 1
ATOM 1100 O O . VAL A 1 135 ? -7.326 -7.422 1.073 1.00 95.12 135 VAL A O 1
ATOM 1103 N N . ALA A 1 136 ? -5.947 -5.888 1.956 1.00 94.25 136 ALA A N 1
ATOM 1104 C CA . ALA A 1 136 ? -5.942 -6.432 3.321 1.00 94.25 136 ALA A CA 1
ATOM 1105 C C . ALA A 1 136 ? -7.215 -6.089 4.120 1.00 94.25 136 ALA A C 1
ATOM 1107 O O . ALA A 1 136 ? -7.173 -5.487 5.193 1.00 94.25 136 ALA A O 1
ATOM 1108 N N . VAL A 1 137 ? -8.388 -6.451 3.595 1.00 93.81 137 VAL A N 1
ATOM 1109 C CA . VAL A 1 137 ? -9.687 -6.066 4.183 1.00 93.81 137 VAL A CA 1
ATOM 1110 C C . VAL A 1 137 ? -10.038 -6.835 5.456 1.00 93.81 137 VAL A C 1
ATOM 1112 O O . VAL A 1 137 ? -10.773 -6.308 6.293 1.00 93.81 137 VAL A O 1
ATOM 1115 N N . ALA A 1 138 ? -9.527 -8.059 5.604 1.00 94.88 138 ALA A N 1
ATOM 1116 C CA . ALA A 1 138 ? -9.845 -8.955 6.708 1.00 94.88 138 ALA A CA 1
ATOM 1117 C C . ALA A 1 138 ? -8.574 -9.619 7.257 1.00 94.88 138 ALA A C 1
ATOM 1119 O O . ALA A 1 138 ? -8.207 -10.719 6.862 1.00 94.88 138 ALA A O 1
ATOM 1120 N N . MET A 1 139 ? -7.900 -8.952 8.194 1.00 94.69 139 MET A N 1
ATOM 1121 C CA . MET A 1 139 ? -6.720 -9.505 8.870 1.00 94.69 139 MET A CA 1
ATOM 1122 C C . MET A 1 139 ? -7.107 -10.307 10.115 1.00 94.69 139 MET A C 1
ATOM 1124 O O . MET A 1 139 ? -7.979 -9.887 10.885 1.00 94.69 139 MET A O 1
ATOM 1128 N N . ASP A 1 140 ? -6.412 -11.413 10.366 1.00 92.69 140 ASP A N 1
ATOM 1129 C CA . ASP A 1 140 ? -6.626 -12.264 11.542 1.00 92.69 140 ASP A CA 1
ATOM 1130 C C . ASP A 1 140 ? -6.425 -11.516 12.875 1.00 92.69 140 ASP A C 1
ATOM 1132 O O . ASP A 1 140 ? -7.221 -11.695 13.799 1.00 92.69 140 ASP A O 1
ATOM 1136 N N . LYS A 1 141 ? -5.456 -10.590 12.948 1.00 88.00 141 LYS A N 1
ATOM 1137 C CA . LYS A 1 141 ? -5.208 -9.728 14.123 1.00 88.00 141 LYS A CA 1
ATOM 1138 C C . LYS A 1 141 ? -6.406 -8.858 14.526 1.00 88.00 141 LYS A C 1
ATOM 1140 O O . LYS A 1 141 ? -6.515 -8.441 15.674 1.00 88.00 141 LYS A O 1
ATOM 1145 N N . PHE A 1 142 ? -7.313 -8.594 13.585 1.00 89.62 142 PHE A N 1
ATOM 1146 C CA . PHE A 1 142 ? -8.553 -7.845 13.801 1.00 89.62 142 PHE A CA 1
ATOM 1147 C C . PHE A 1 142 ? -9.794 -8.752 13.778 1.00 89.62 142 PHE A C 1
ATOM 1149 O O . PHE A 1 142 ? -10.917 -8.276 13.608 1.00 89.62 142 PHE A O 1
ATOM 1156 N N . GLY A 1 143 ? -9.610 -10.069 13.917 1.00 92.81 143 GLY A N 1
ATOM 1157 C CA . GLY A 1 143 ? -10.696 -11.047 13.877 1.00 92.81 143 GLY A CA 1
ATOM 1158 C C . GLY A 1 143 ? -11.386 -11.124 12.515 1.00 92.81 143 GLY A C 1
ATOM 1159 O O . GLY A 1 143 ? -12.601 -11.311 12.466 1.00 92.81 143 GLY A O 1
ATOM 1160 N N . TYR A 1 144 ? -10.634 -10.935 11.424 1.00 94.94 144 TYR A N 1
ATOM 1161 C CA . TYR A 1 144 ? -11.134 -10.904 10.042 1.00 94.94 144 TYR A CA 1
ATOM 1162 C C . TYR A 1 144 ? -12.209 -9.841 9.788 1.00 94.94 144 TYR A C 1
ATOM 1164 O O . TYR A 1 144 ? -13.087 -10.005 8.939 1.00 94.94 144 TYR A O 1
ATOM 1172 N N . LYS A 1 145 ? -12.142 -8.728 10.521 1.00 92.12 145 LYS A N 1
ATOM 1173 C CA . LYS A 1 145 ? -13.031 -7.579 10.350 1.00 92.12 145 LYS A CA 1
ATOM 1174 C C . LYS A 1 145 ? -12.220 -6.341 10.009 1.00 92.12 145 LYS A C 1
ATOM 1176 O O . LYS A 1 145 ? -11.134 -6.126 10.543 1.00 92.12 145 LYS A O 1
ATOM 1181 N N . LEU A 1 146 ? -12.782 -5.507 9.140 1.00 88.12 146 LEU A N 1
ATOM 1182 C CA . LEU A 1 146 ? -12.203 -4.209 8.829 1.00 88.12 146 LEU A CA 1
ATOM 1183 C C . LEU A 1 146 ? -12.305 -3.304 10.075 1.00 88.12 146 LEU A C 1
ATOM 1185 O O . LEU A 1 146 ? -13.424 -3.101 10.553 1.00 88.12 146 LEU A O 1
ATOM 1189 N N . PRO A 1 147 ? -11.197 -2.729 10.584 1.00 84.31 147 PRO A N 1
ATOM 1190 C CA . PRO A 1 147 ? -11.224 -1.933 11.816 1.00 84.31 147 PRO A CA 1
ATOM 1191 C C . PRO A 1 147 ? -12.172 -0.729 11.753 1.00 84.31 147 PRO A C 1
ATOM 1193 O O . PRO A 1 147 ? -12.889 -0.441 12.708 1.00 84.31 147 PRO A O 1
ATOM 1196 N N . TYR A 1 148 ? -12.179 -0.021 10.622 1.00 81.88 148 TYR A N 1
ATOM 1197 C CA . TYR A 1 148 ? -13.079 1.097 10.341 1.00 81.88 148 TYR A CA 1
ATOM 1198 C C . TYR A 1 148 ? -13.140 1.375 8.828 1.00 81.88 148 TYR A C 1
ATOM 1200 O O . TYR A 1 148 ? -12.249 0.989 8.073 1.00 81.88 148 TYR A O 1
ATOM 1208 N N . LYS A 1 149 ? -14.193 2.059 8.353 1.00 80.19 149 LYS A N 1
ATOM 1209 C CA . LYS A 1 149 ? -14.483 2.212 6.906 1.00 80.19 149 LYS A CA 1
ATOM 1210 C C . LYS A 1 149 ? -13.355 2.864 6.095 1.00 80.19 149 LYS A C 1
ATOM 1212 O O . LYS A 1 149 ? -13.162 2.513 4.931 1.00 80.19 149 LYS A O 1
ATOM 1217 N N . THR A 1 150 ? -12.614 3.791 6.697 1.00 77.50 150 THR A N 1
ATOM 1218 C CA . THR A 1 150 ? -11.500 4.523 6.068 1.00 77.50 150 THR A CA 1
ATOM 1219 C C . THR A 1 150 ? -10.134 3.865 6.287 1.00 77.50 150 THR A C 1
ATOM 1221 O O . THR A 1 150 ? -9.119 4.491 6.007 1.00 77.50 150 THR A O 1
ATOM 1224 N N . TYR A 1 151 ? -10.083 2.635 6.809 1.00 81.56 151 TYR A N 1
ATOM 1225 C CA . TYR A 1 151 ? -8.825 1.926 7.039 1.00 81.56 151 TYR A CA 1
ATOM 1226 C C . TYR A 1 151 ? -8.168 1.537 5.707 1.00 81.56 151 TYR A C 1
ATOM 1228 O O . TYR A 1 151 ? -8.822 0.935 4.848 1.00 81.56 151 TYR A O 1
ATOM 1236 N N . PHE A 1 152 ? -6.890 1.887 5.550 1.00 86.44 152 PHE A N 1
ATOM 1237 C CA . PHE A 1 152 ? -6.086 1.633 4.348 1.00 86.44 152 PHE A CA 1
ATOM 1238 C C . PHE A 1 152 ? -4.661 1.141 4.703 1.00 86.44 152 PHE A C 1
ATOM 1240 O O . PHE A 1 152 ? -3.708 1.355 3.962 1.00 86.44 152 PHE A O 1
ATOM 1247 N N . GLY A 1 153 ? -4.490 0.540 5.885 1.00 86.75 153 GLY A N 1
ATOM 1248 C CA . GLY A 1 153 ? -3.212 -0.028 6.333 1.00 86.75 153 GLY A CA 1
ATOM 1249 C C . GLY A 1 153 ? -3.000 -1.470 5.860 1.00 86.75 153 GLY A C 1
ATOM 1250 O O . GLY A 1 153 ? -3.869 -2.059 5.225 1.00 86.75 153 GLY A O 1
ATOM 1251 N N . GLY A 1 154 ? -1.858 -2.068 6.197 1.00 91.25 154 GLY A N 1
ATOM 1252 C CA . GLY A 1 154 ? -1.551 -3.440 5.807 1.00 91.25 154 GLY A CA 1
ATOM 1253 C C . GLY A 1 154 ? -1.049 -3.530 4.372 1.00 91.25 154 GLY A C 1
ATOM 1254 O O . GLY A 1 154 ? 0.120 -3.260 4.096 1.00 91.25 154 GLY A O 1
ATOM 1255 N N . VAL A 1 155 ? -1.948 -3.888 3.453 1.00 94.81 155 VAL A N 1
ATOM 1256 C CA . VAL A 1 155 ? -1.625 -4.067 2.034 1.00 94.81 155 VAL A CA 1
ATOM 1257 C C . VAL A 1 155 ? -2.589 -3.283 1.152 1.00 94.81 155 VAL A C 1
ATOM 1259 O O . VAL A 1 155 ? -3.816 -3.423 1.240 1.00 94.81 155 VAL A O 1
ATOM 1262 N N . SER A 1 156 ? -2.016 -2.468 0.272 1.00 94.38 156 SER A N 1
ATOM 1263 C CA . SER A 1 156 ? -2.747 -1.604 -0.651 1.00 94.38 156 SER A CA 1
ATOM 1264 C C . SER A 1 156 ? -2.031 -1.462 -1.988 1.00 94.38 156 SER A C 1
ATOM 1266 O O . SER A 1 156 ? -0.823 -1.673 -2.058 1.00 94.38 156 SER A O 1
ATOM 1268 N N . ALA A 1 157 ? -2.767 -1.082 -3.028 1.00 94.62 157 ALA A N 1
ATOM 1269 C CA . ALA A 1 157 ? -2.234 -0.877 -4.364 1.00 94.62 157 ALA A CA 1
ATOM 1270 C C . ALA A 1 157 ? -2.735 0.426 -4.980 1.00 94.62 157 ALA A C 1
ATOM 1272 O O . ALA A 1 157 ? -3.913 0.775 -4.843 1.00 94.62 157 ALA A O 1
ATOM 1273 N N . LEU A 1 158 ? -1.834 1.126 -5.666 1.00 93.81 158 LEU A N 1
ATOM 1274 C CA . LEU A 1 158 ? -2.129 2.341 -6.418 1.00 93.81 158 LEU A CA 1
ATOM 1275 C C . LEU A 1 158 ? -1.395 2.327 -7.758 1.00 93.81 158 LEU A C 1
ATOM 1277 O O . LEU A 1 158 ? -0.246 1.888 -7.837 1.00 93.81 158 LEU A O 1
ATOM 1281 N N . SER A 1 159 ? -2.034 2.860 -8.799 1.00 93.75 159 SER A N 1
ATOM 1282 C CA . SER A 1 159 ? -1.306 3.231 -10.015 1.00 93.75 159 SER A CA 1
ATOM 1283 C C . SER A 1 159 ? -0.389 4.432 -9.729 1.00 93.75 159 SER A C 1
ATOM 1285 O O . SER A 1 159 ? -0.685 5.223 -8.821 1.00 93.75 159 SER A O 1
ATOM 1287 N N . PRO A 1 160 ? 0.697 4.639 -10.497 1.00 93.62 160 PRO A N 1
ATOM 1288 C CA . PRO A 1 160 ? 1.529 5.832 -10.346 1.00 93.62 160 PRO A CA 1
ATOM 1289 C C . PRO A 1 160 ? 0.729 7.130 -10.467 1.00 93.62 160 PRO A C 1
ATOM 1291 O O . PRO A 1 160 ? 0.955 8.064 -9.704 1.00 93.62 160 PRO A O 1
ATOM 1294 N N . GLU A 1 161 ? -0.260 7.179 -11.362 1.00 91.81 161 GLU A N 1
ATOM 1295 C CA . GLU A 1 161 ? -1.141 8.340 -11.512 1.00 91.81 161 GLU A CA 1
ATOM 1296 C C . GLU A 1 161 ? -1.945 8.609 -10.231 1.00 91.81 161 GLU A C 1
ATOM 1298 O O . GLU A 1 161 ? -1.968 9.739 -9.736 1.00 91.81 161 GLU A O 1
ATOM 1303 N N . GLN A 1 162 ? -2.559 7.571 -9.651 1.00 88.62 162 GLN A N 1
ATOM 1304 C CA . GLN A 1 162 ? -3.296 7.687 -8.389 1.00 88.62 162 GLN A CA 1
ATOM 1305 C C . GLN A 1 162 ? -2.371 8.150 -7.256 1.00 88.62 162 GLN A C 1
ATOM 1307 O O . GLN A 1 162 ? -2.749 9.033 -6.483 1.00 88.62 162 GLN A O 1
ATOM 1312 N N . TYR A 1 163 ? -1.157 7.595 -7.188 1.00 89.81 163 TYR A N 1
ATOM 1313 C CA . TYR A 1 163 ? -0.153 7.929 -6.179 1.00 89.81 163 TYR A CA 1
ATOM 1314 C C . TYR A 1 163 ? 0.325 9.384 -6.278 1.00 89.81 163 TYR A C 1
ATOM 1316 O O . TYR A 1 163 ? 0.401 10.105 -5.279 1.00 89.81 163 TYR A O 1
ATOM 1324 N N . MET A 1 164 ? 0.589 9.855 -7.496 1.00 88.19 164 MET A N 1
ATOM 1325 C CA . MET A 1 164 ? 0.988 11.240 -7.740 1.00 88.19 164 MET A CA 1
ATOM 1326 C C . MET A 1 164 ? -0.163 12.210 -7.459 1.00 88.19 164 MET A C 1
ATOM 1328 O O . MET A 1 164 ? 0.050 13.256 -6.845 1.00 88.19 164 MET A O 1
ATOM 1332 N N . LYS A 1 165 ? -1.401 11.842 -7.811 1.00 84.31 165 LYS A N 1
ATOM 1333 C CA . LYS A 1 165 ? -2.603 12.651 -7.545 1.00 84.31 165 LYS A CA 1
ATOM 1334 C C . LYS A 1 165 ? -2.870 12.864 -6.053 1.00 84.31 165 LYS A C 1
ATOM 1336 O O . LYS A 1 165 ? -3.498 13.858 -5.687 1.00 84.31 165 LYS A O 1
ATOM 1341 N N . MET A 1 166 ? -2.428 11.944 -5.198 1.00 78.75 166 MET A N 1
ATOM 1342 C CA . MET A 1 166 ? -2.532 12.074 -3.740 1.00 78.75 166 MET A CA 1
ATOM 1343 C C . MET A 1 166 ? -1.309 12.728 -3.084 1.00 78.75 166 MET A C 1
ATOM 1345 O O . MET A 1 166 ? -1.302 12.882 -1.866 1.00 78.75 166 MET A O 1
ATOM 1349 N N . ASN A 1 167 ? -0.303 13.133 -3.869 1.00 82.19 167 ASN A N 1
ATOM 1350 C CA . ASN A 1 167 ? 0.977 13.652 -3.379 1.00 82.19 167 ASN A CA 1
ATOM 1351 C C . ASN A 1 167 ? 1.729 12.658 -2.466 1.00 82.19 167 ASN A C 1
ATOM 1353 O O . ASN A 1 167 ? 2.381 13.051 -1.497 1.00 82.19 167 ASN A O 1
ATOM 1357 N N . GLY A 1 168 ? 1.626 11.359 -2.771 1.00 82.94 168 GLY A N 1
ATOM 1358 C CA . GLY A 1 168 ? 2.240 10.292 -1.983 1.00 82.94 168 GLY A CA 1
ATOM 1359 C C . GLY A 1 168 ? 1.782 10.255 -0.520 1.00 82.94 168 GLY A C 1
ATOM 1360 O O . GLY A 1 168 ? 0.714 10.747 -0.153 1.00 82.94 168 GLY A O 1
ATOM 1361 N N . PHE A 1 169 ? 2.583 9.623 0.335 1.00 83.25 169 PHE A N 1
ATOM 1362 C CA . PHE A 1 169 ? 2.277 9.471 1.755 1.00 83.25 169 PHE A CA 1
ATOM 1363 C C . PHE A 1 169 ? 2.907 10.598 2.610 1.00 83.25 169 PHE A C 1
ATOM 1365 O O . PHE A 1 169 ? 3.960 11.127 2.259 1.00 83.25 169 PHE A O 1
ATOM 1372 N N . PRO A 1 170 ? 2.321 11.002 3.752 1.00 78.38 170 PRO A N 1
ATOM 1373 C CA . PRO A 1 170 ? 2.918 11.974 4.666 1.00 78.38 170 PRO A CA 1
ATOM 1374 C C . PRO A 1 170 ? 4.261 11.503 5.248 1.00 78.38 170 PRO A C 1
ATOM 1376 O O . PRO A 1 170 ? 4.383 10.402 5.773 1.00 78.38 170 PRO A O 1
ATOM 1379 N N . ASN A 1 171 ? 5.269 12.377 5.208 1.00 79.38 171 ASN A N 1
ATOM 1380 C CA . ASN A 1 171 ? 6.636 12.081 5.664 1.00 79.38 171 ASN A CA 1
ATOM 1381 C C . ASN A 1 171 ? 6.887 12.367 7.154 1.00 79.38 171 ASN A C 1
ATOM 1383 O O . ASN A 1 171 ? 7.970 12.077 7.658 1.00 79.38 171 ASN A O 1
ATOM 1387 N N . ASN A 1 172 ? 5.930 12.977 7.849 1.00 76.75 172 ASN A N 1
ATOM 1388 C CA . ASN A 1 172 ? 6.071 13.469 9.221 1.00 76.75 172 ASN A CA 1
ATOM 1389 C C . ASN A 1 172 ? 5.476 12.530 10.285 1.00 76.75 172 ASN A C 1
ATOM 1391 O O . ASN A 1 172 ? 5.475 12.890 11.460 1.00 76.75 172 ASN A O 1
ATOM 1395 N N . TYR A 1 173 ? 4.997 11.345 9.896 1.00 67.88 173 TYR A N 1
ATOM 1396 C CA . TYR A 1 173 ? 4.546 10.318 10.836 1.00 67.88 173 TYR A CA 1
ATOM 1397 C C . TYR A 1 173 ? 5.697 9.388 11.203 1.00 67.88 173 TYR A C 1
ATOM 1399 O O . TYR A 1 173 ? 6.102 8.534 10.418 1.00 67.88 173 TYR A O 1
ATOM 1407 N N . TRP A 1 174 ? 6.200 9.571 12.415 1.00 72.44 174 TRP A N 1
ATOM 1408 C CA . TRP A 1 174 ? 7.215 8.729 13.032 1.00 72.44 174 TRP A CA 1
ATOM 1409 C C . TRP A 1 174 ? 6.533 7.821 14.065 1.00 72.44 174 TRP A C 1
AT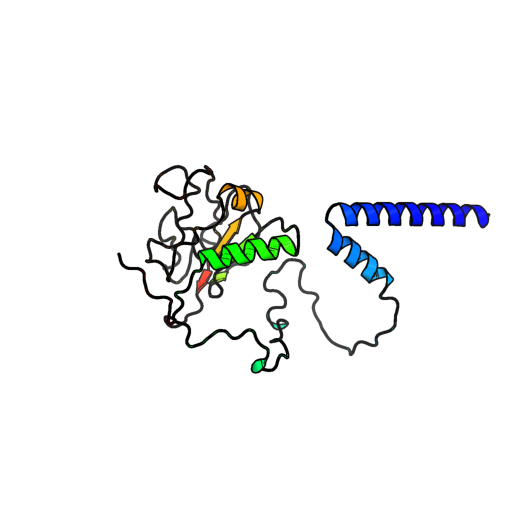OM 1411 O O . TRP A 1 174 ? 5.588 8.258 14.724 1.00 72.44 174 TRP A O 1
ATOM 1421 N N . GLY A 1 175 ? 6.974 6.570 14.167 1.00 69.94 175 GLY A N 1
ATOM 1422 C CA . GLY A 1 175 ? 6.420 5.546 15.058 1.00 69.94 175 GLY A CA 1
ATOM 1423 C C . GLY A 1 175 ? 5.434 4.613 14.356 1.00 69.94 175 GLY A C 1
ATOM 1424 O O . GLY A 1 175 ? 5.183 4.720 13.153 1.00 69.94 175 GLY A O 1
ATOM 1425 N N . TRP A 1 176 ? 4.850 3.683 15.115 1.00 62.16 176 TRP A N 1
ATOM 1426 C CA . TRP A 1 176 ? 3.944 2.656 14.568 1.00 62.16 176 TRP A CA 1
ATOM 1427 C C . TRP A 1 176 ? 2.554 3.210 14.209 1.00 62.16 176 TRP A C 1
ATOM 1429 O O . TRP A 1 176 ? 1.788 2.581 13.478 1.00 62.16 176 TRP A O 1
ATOM 1439 N N . GLY A 1 177 ? 2.237 4.415 14.701 1.00 55.75 177 GLY A N 1
ATOM 1440 C CA . GLY A 1 177 ? 0.880 4.955 14.728 1.00 55.75 177 GLY A CA 1
ATOM 1441 C C . GLY A 1 177 ? 0.061 4.318 15.853 1.00 55.75 177 GLY A C 1
ATOM 1442 O O . GLY A 1 177 ? 0.286 3.176 16.251 1.00 55.75 177 GLY A O 1
ATOM 1443 N N . ASP A 1 178 ? -0.902 5.044 16.418 1.00 45.72 178 ASP A N 1
ATOM 1444 C CA . ASP A 1 178 ? -1.929 4.383 17.220 1.00 45.72 178 ASP A CA 1
ATOM 1445 C C . ASP A 1 178 ? -2.853 3.577 16.283 1.00 45.72 178 ASP A C 1
ATOM 1447 O O . ASP A 1 178 ? -2.865 3.754 15.062 1.00 45.72 178 ASP A O 1
ATOM 1451 N N . GLY A 1 179 ? -3.673 2.679 16.831 1.00 40.69 179 GLY A N 1
ATOM 1452 C CA . GLY A 1 179 ? -4.641 1.913 16.032 1.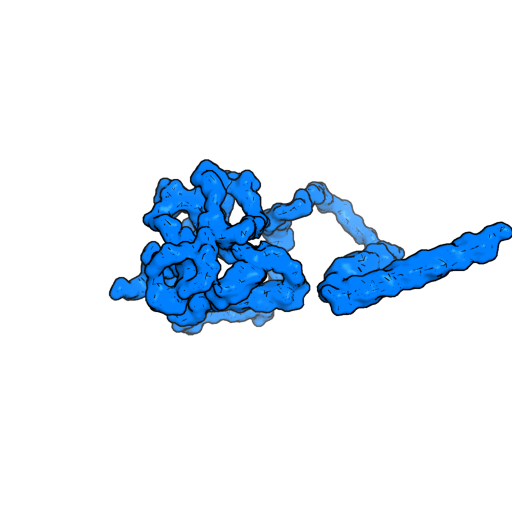00 40.69 179 GLY A CA 1
ATOM 1453 C C . GLY A 1 179 ? -5.601 2.782 15.194 1.00 40.69 179 GLY A C 1
ATOM 1454 O O . GLY A 1 179 ? -6.291 2.246 14.327 1.00 40.69 179 GLY A O 1
ATOM 1455 N N . LYS A 1 180 ? -5.625 4.109 15.408 1.00 40.22 180 LYS A N 1
ATOM 1456 C CA . LYS A 1 180 ? -6.403 5.115 14.669 1.00 40.22 180 LYS A CA 1
ATOM 1457 C C . LYS A 1 180 ? -5.574 5.962 13.680 1.00 40.22 180 LYS A C 1
ATOM 1459 O O . LYS A 1 180 ? -6.169 6.517 12.760 1.00 40.22 180 LYS A O 1
ATOM 1464 N N . ALA A 1 181 ? -4.250 6.019 13.828 1.00 39.97 181 ALA A N 1
ATOM 1465 C CA . ALA A 1 181 ? -3.251 6.609 12.928 1.00 39.97 181 ALA A CA 1
ATOM 1466 C C . ALA A 1 181 ? -2.583 5.551 12.040 1.00 39.97 181 ALA A C 1
ATOM 1468 O O . ALA A 1 181 ? -1.572 5.807 11.385 1.00 39.97 181 ALA A O 1
ATOM 1469 N N . SER A 1 182 ? -3.193 4.367 11.954 1.00 45.47 182 SER A N 1
ATOM 1470 C CA . SER A 1 182 ? -3.097 3.563 10.743 1.00 45.47 182 SER A CA 1
ATOM 1471 C C . SER A 1 182 ? -3.406 4.459 9.550 1.00 45.47 182 SER A C 1
ATOM 1473 O O . SER A 1 182 ? -4.288 5.311 9.634 1.00 45.47 182 SER A O 1
ATOM 1475 N N . PHE A 1 183 ? -2.636 4.286 8.476 1.00 46.69 183 PHE A N 1
ATOM 1476 C CA . PHE A 1 183 ? -2.640 5.147 7.304 1.00 46.69 183 PHE A CA 1
ATOM 1477 C C . PHE A 1 183 ? -4.061 5.536 6.877 1.00 46.69 183 PHE A C 1
ATOM 1479 O O . PHE A 1 183 ? -4.756 4.780 6.193 1.00 46.69 183 PHE A O 1
ATOM 1486 N N . ARG A 1 184 ? -4.526 6.708 7.323 1.00 47.56 184 ARG A N 1
ATOM 1487 C CA . ARG A 1 184 ? -5.834 7.227 6.946 1.00 47.56 184 ARG A CA 1
ATOM 1488 C C . ARG A 1 184 ? -5.634 7.935 5.631 1.00 47.56 184 ARG A C 1
ATOM 1490 O O . ARG A 1 184 ? -5.452 9.146 5.563 1.00 47.56 184 ARG A O 1
ATOM 1497 N N . LEU A 1 185 ? -5.635 7.136 4.582 1.00 46.53 185 LEU A N 1
ATOM 1498 C CA . LEU A 1 185 ? -5.641 7.646 3.235 1.00 46.53 185 LEU A CA 1
ATOM 1499 C C . LEU A 1 185 ? -7.022 8.273 3.006 1.00 46.53 185 LEU A C 1
ATOM 1501 O O . LEU A 1 185 ? -8.022 7.572 2.834 1.00 46.53 185 LEU A O 1
ATOM 1505 N N . VAL A 1 186 ? -7.112 9.603 3.082 1.00 46.50 186 VAL A N 1
ATOM 150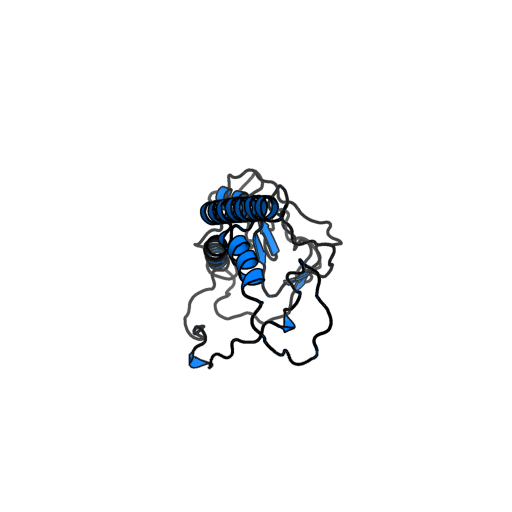6 C CA . VAL A 1 186 ? -8.352 10.327 2.770 1.00 46.50 186 VAL A CA 1
ATOM 1507 C C . VAL A 1 186 ? -8.472 10.440 1.250 1.00 46.50 186 VAL A C 1
ATOM 1509 O O . VAL A 1 186 ? -8.328 11.502 0.650 1.00 46.50 186 VAL A O 1
ATOM 1512 N N . CYS A 1 187 ? -8.714 9.300 0.607 1.00 43.22 187 CYS A N 1
ATOM 1513 C CA . CYS A 1 187 ? -9.191 9.276 -0.770 1.00 43.22 187 CYS A CA 1
ATOM 1514 C C . CYS A 1 187 ? -10.684 9.628 -0.819 1.00 43.22 187 CYS A C 1
ATOM 1516 O O . CYS A 1 187 ? -11.103 10.385 -1.694 1.00 43.22 187 CYS A O 1
ATOM 1518 N N . ALA A 1 188 ? -11.459 9.165 0.169 1.00 33.53 188 ALA A N 1
ATOM 1519 C CA . ALA A 1 188 ? -12.890 9.416 0.252 1.00 33.53 188 ALA A CA 1
ATOM 1520 C C . ALA A 1 188 ? -13.192 10.879 0.610 1.00 33.53 188 ALA A C 1
ATOM 1522 O O . ALA A 1 188 ? -12.656 11.434 1.569 1.00 33.53 188 ALA A O 1
ATOM 1523 N N . SER A 1 189 ? -14.100 11.484 -0.149 1.00 32.66 189 SER A N 1
ATOM 1524 C CA . SER A 1 189 ? -14.716 12.780 0.123 1.00 32.66 189 SER A CA 1
ATOM 1525 C C . SER A 1 189 ? -15.277 12.846 1.554 1.00 32.66 189 SER A C 1
ATOM 1527 O O . SER A 1 189 ? -16.346 12.303 1.824 1.00 32.66 189 SER A O 1
ATOM 1529 N N . GLY A 1 190 ? -14.556 13.513 2.464 1.00 35.75 190 GLY A N 1
ATOM 1530 C CA . GLY A 1 190 ? -15.041 13.874 3.800 1.00 35.75 190 GLY A CA 1
ATOM 1531 C C . GLY A 1 190 ? -14.084 13.560 4.959 1.00 35.75 190 GLY A C 1
ATOM 1532 O O . GLY A 1 190 ? -13.993 12.422 5.411 1.00 35.75 190 GLY A O 1
ATOM 1533 N N . ALA A 1 191 ? -13.486 14.628 5.504 1.00 35.97 191 ALA A N 1
ATOM 1534 C CA . ALA A 1 191 ? -12.852 14.769 6.826 1.00 35.97 191 ALA A CA 1
ATOM 1535 C C . ALA A 1 191 ? -11.444 14.164 7.050 1.00 35.97 191 ALA A C 1
ATOM 1537 O O . ALA A 1 191 ? -11.335 12.990 7.394 1.00 35.97 1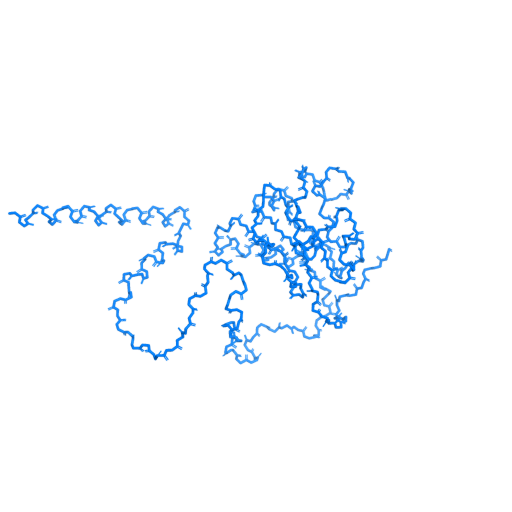91 ALA A O 1
ATOM 1538 N N . ILE A 1 192 ? -10.396 15.003 6.925 1.00 31.84 192 ILE A N 1
ATOM 1539 C CA . ILE A 1 192 ? -9.396 15.457 7.942 1.00 31.84 192 ILE A CA 1
ATOM 1540 C C . ILE A 1 192 ? -8.717 16.727 7.356 1.00 31.84 192 ILE A C 1
ATOM 1542 O O . ILE A 1 192 ? -8.438 16.725 6.155 1.00 31.84 192 ILE A O 1
ATOM 1546 N N . PRO A 1 193 ? -8.428 17.806 8.118 1.00 31.11 193 PRO A N 1
ATOM 1547 C CA . PRO A 1 193 ? -7.640 18.925 7.603 1.00 31.11 193 PRO A CA 1
ATOM 1548 C C . PRO A 1 193 ? -6.165 18.507 7.494 1.00 31.11 193 PRO A C 1
ATOM 1550 O O . PRO A 1 193 ? -5.521 18.261 8.508 1.00 31.11 193 PRO A O 1
ATOM 1553 N N . GLY A 1 194 ? -5.637 18.403 6.269 1.00 37.25 194 GLY A N 1
ATOM 1554 C CA . GLY A 1 194 ? -4.189 18.313 6.024 1.00 37.25 194 GLY A CA 1
ATOM 1555 C C . GLY A 1 194 ? -3.725 17.303 4.970 1.00 37.25 194 GLY A C 1
ATOM 1556 O O . GLY A 1 194 ? -2.664 17.507 4.395 1.00 37.25 194 GLY A O 1
ATOM 1557 N N . VAL A 1 195 ? -4.497 16.251 4.669 1.00 40.22 195 VAL A N 1
ATOM 1558 C CA . VAL A 1 195 ? -4.163 15.260 3.620 1.00 40.22 195 VAL A CA 1
ATOM 1559 C C . VAL A 1 195 ? -5.454 14.716 3.014 1.00 40.22 195 VAL A C 1
ATOM 1561 O O . VAL A 1 195 ? -5.881 13.615 3.333 1.00 40.22 195 VAL A O 1
ATOM 1564 N N . ALA A 1 196 ? -6.142 15.508 2.202 1.00 40.78 196 ALA A N 1
ATOM 1565 C CA . ALA A 1 196 ? -7.316 15.067 1.454 1.00 40.78 196 ALA A CA 1
ATOM 1566 C C . ALA A 1 196 ? -7.508 16.040 0.302 1.00 40.78 196 ALA A C 1
ATOM 1568 O O . ALA A 1 196 ? -7.574 17.224 0.605 1.00 40.78 196 ALA A O 1
ATOM 1569 N N . LEU A 1 197 ? -7.589 15.576 -0.955 1.00 45.09 197 LEU A N 1
ATOM 1570 C CA . LEU A 1 197 ? -8.329 16.252 -2.045 1.00 45.09 197 LEU A CA 1
ATOM 1571 C C . LEU A 1 197 ? -8.259 15.526 -3.411 1.00 45.09 197 LEU A C 1
ATOM 1573 O O . LEU A 1 197 ? -8.361 16.165 -4.451 1.00 45.09 197 LEU A O 1
ATOM 1577 N N . SER A 1 198 ? -8.134 14.194 -3.471 1.00 56.00 198 SER A N 1
ATOM 1578 C CA . SER A 1 198 ? -8.168 13.505 -4.781 1.00 56.00 198 SER A CA 1
ATOM 1579 C C . SER A 1 198 ? -9.548 12.957 -5.171 1.00 56.00 198 SER A C 1
ATOM 1581 O O . SER A 1 198 ? -9.719 12.555 -6.322 1.00 56.00 198 SER A O 1
ATOM 1583 N N . GLY A 1 199 ? -10.519 12.933 -4.244 1.00 63.06 199 GLY A N 1
ATOM 1584 C CA . GLY A 1 199 ? -11.909 12.516 -4.500 1.00 63.06 199 GLY A CA 1
ATOM 1585 C C . GLY A 1 199 ? -12.074 11.067 -4.980 1.00 63.06 199 GLY A C 1
ATOM 1586 O O . GLY A 1 199 ? -13.066 10.749 -5.628 1.00 63.06 199 GLY A O 1
ATOM 1587 N N . MET A 1 200 ? -11.094 10.200 -4.716 1.00 73.69 200 MET A N 1
ATOM 1588 C CA . MET A 1 200 ? -11.091 8.808 -5.171 1.00 73.69 200 MET A CA 1
ATOM 1589 C C . MET A 1 200 ? -11.816 7.904 -4.165 1.00 73.69 200 MET A C 1
ATOM 1591 O O . MET A 1 200 ? -11.672 8.051 -2.957 1.00 73.69 200 MET A O 1
ATOM 1595 N N . VAL A 1 201 ? -12.585 6.923 -4.624 1.00 82.56 201 VAL A N 1
ATOM 1596 C CA . VAL A 1 201 ? -13.162 5.913 -3.716 1.00 82.56 201 VAL A CA 1
ATOM 1597 C C . VAL A 1 201 ? -12.099 4.848 -3.413 1.00 82.56 201 VAL A C 1
ATOM 1599 O O . VAL A 1 201 ? -11.107 4.766 -4.119 1.00 82.56 201 VAL A O 1
ATOM 1602 N N . ILE A 1 202 ? -12.241 4.063 -2.342 1.00 85.75 202 ILE A N 1
ATOM 1603 C CA . ILE A 1 202 ? -11.358 2.913 -2.083 1.00 85.75 202 ILE A CA 1
ATOM 1604 C C . ILE A 1 202 ? -12.014 1.657 -2.670 1.00 85.75 202 ILE A C 1
ATOM 1606 O O . ILE A 1 202 ? -13.122 1.307 -2.256 1.00 85.75 202 ILE A O 1
ATOM 1610 N N . SER A 1 203 ? -11.327 0.970 -3.587 1.00 91.00 203 SER A N 1
ATOM 1611 C CA . SER A 1 203 ? -11.723 -0.357 -4.080 1.00 91.00 203 SER A CA 1
ATOM 1612 C C . SER A 1 203 ? -11.321 -1.438 -3.076 1.00 91.00 203 SER A C 1
ATOM 1614 O O . SER A 1 203 ? -10.259 -1.355 -2.453 1.00 91.00 203 SER A O 1
ATOM 1616 N N . ARG A 1 204 ? -12.171 -2.452 -2.886 1.00 92.56 204 ARG A N 1
ATOM 1617 C CA . ARG A 1 204 ? -11.931 -3.563 -1.955 1.00 92.56 204 ARG A CA 1
ATOM 1618 C C . ARG A 1 204 ? -12.440 -4.883 -2.539 1.00 92.56 204 ARG A C 1
ATOM 1620 O O . ARG A 1 204 ? -13.558 -4.902 -3.054 1.00 92.56 204 ARG A O 1
ATOM 1627 N N . PRO A 1 205 ? -11.681 -5.987 -2.412 1.00 93.56 205 PRO A N 1
ATOM 1628 C CA . PRO A 1 205 ? -12.187 -7.318 -2.722 1.00 93.56 205 PRO A CA 1
ATOM 1629 C C . PRO A 1 205 ? -13.260 -7.748 -1.709 1.00 93.56 205 PRO A C 1
ATOM 1631 O O . PRO A 1 205 ? -13.423 -7.150 -0.640 1.00 93.56 205 PRO A O 1
ATOM 1634 N N . SER A 1 206 ? -13.977 -8.830 -2.028 1.00 93.50 206 SER A N 1
ATOM 1635 C CA . SER A 1 206 ? -14.856 -9.501 -1.064 1.00 93.50 206 SER A CA 1
ATOM 1636 C C . SER A 1 206 ? -14.072 -9.904 0.187 1.00 93.50 206 SER A C 1
ATOM 1638 O O . SER A 1 206 ? -12.938 -10.372 0.089 1.00 93.50 206 SER A O 1
ATOM 1640 N N . ILE A 1 207 ? -14.705 -9.798 1.360 1.00 92.50 207 ILE A N 1
ATOM 1641 C CA . ILE A 1 207 ? -14.132 -10.226 2.648 1.00 92.50 207 ILE A CA 1
ATOM 1642 C C . ILE A 1 207 ? -13.699 -11.695 2.610 1.00 92.50 207 ILE A C 1
ATOM 1644 O O . ILE A 1 207 ? -12.760 -12.063 3.305 1.00 92.50 207 ILE A O 1
ATOM 1648 N N . GLN A 1 208 ? -14.361 -12.531 1.805 1.00 91.56 208 GLN A N 1
ATOM 1649 C CA . GLN A 1 208 ? -13.996 -13.942 1.673 1.00 91.56 208 GLN A CA 1
ATOM 1650 C C . GLN A 1 208 ? -12.608 -14.132 1.051 1.00 91.56 208 GLN A C 1
ATOM 1652 O O . GLN A 1 208 ? -11.891 -15.024 1.484 1.00 91.56 208 GLN A O 1
ATOM 1657 N N . TYR A 1 209 ? -12.236 -13.286 0.085 1.00 92.44 209 TYR A N 1
ATOM 1658 C CA . TYR A 1 209 ? -10.980 -13.407 -0.661 1.00 92.44 209 TYR A CA 1
ATOM 1659 C C . TYR A 1 209 ? -9.883 -12.501 -0.090 1.00 92.44 209 TYR A C 1
ATOM 1661 O O . TYR A 1 209 ? -8.726 -12.885 -0.039 1.00 92.44 209 TYR A O 1
ATOM 1669 N N . GLY A 1 210 ? -10.215 -11.313 0.419 1.00 94.56 210 GLY A N 1
ATOM 1670 C CA . GLY A 1 210 ? -9.226 -10.381 0.981 1.00 94.56 210 GLY A CA 1
ATOM 1671 C C . GLY A 1 210 ? -8.811 -10.690 2.427 1.00 94.56 210 GLY A C 1
ATOM 1672 O O . GLY A 1 210 ? -8.647 -9.773 3.243 1.00 94.56 210 GLY A O 1
ATOM 1673 N N . ARG A 1 211 ? -8.697 -11.978 2.766 1.00 96.38 211 ARG A N 1
ATOM 1674 C CA . ARG A 1 211 ? -8.236 -12.443 4.078 1.00 96.38 211 ARG A CA 1
ATOM 1675 C C . ARG A 1 211 ? -6.717 -12.457 4.135 1.00 96.38 211 ARG A C 1
ATOM 1677 O O . ARG A 1 211 ? -6.073 -12.900 3.191 1.00 96.38 211 ARG A O 1
ATOM 1684 N N . TYR A 1 212 ? -6.162 -12.002 5.253 1.00 96.56 212 TYR A N 1
ATOM 1685 C CA . TYR A 1 212 ? -4.721 -11.995 5.498 1.00 96.56 212 TYR A CA 1
ATOM 1686 C C . TYR A 1 212 ? -4.382 -12.577 6.862 1.00 96.56 212 TYR A C 1
ATOM 1688 O O . TYR A 1 212 ? -5.081 -12.341 7.855 1.00 96.56 212 TYR A O 1
ATOM 1696 N N . ARG A 1 213 ? -3.255 -13.282 6.896 1.00 94.12 213 ARG A N 1
ATOM 1697 C CA . ARG A 1 213 ? -2.622 -13.808 8.096 1.00 94.12 213 ARG A CA 1
ATOM 1698 C C . ARG A 1 213 ? -1.432 -12.934 8.469 1.00 94.12 213 ARG A C 1
ATOM 1700 O O . ARG A 1 213 ? -0.535 -12.758 7.650 1.00 94.12 213 ARG A O 1
ATOM 1707 N N . MET A 1 214 ? -1.405 -12.431 9.699 1.00 91.56 214 MET A N 1
ATOM 1708 C CA . MET A 1 214 ? -0.228 -11.767 10.247 1.00 91.56 214 MET A CA 1
ATOM 1709 C C . MET A 1 214 ? 0.764 -12.794 10.809 1.00 91.56 214 MET A C 1
ATOM 1711 O O . MET A 1 214 ? 0.417 -13.613 11.667 1.00 91.56 214 MET A O 1
ATOM 1715 N N . ILE A 1 215 ? 2.014 -12.728 10.357 1.00 88.94 215 ILE A N 1
ATOM 1716 C CA . ILE A 1 215 ? 3.144 -13.414 10.981 1.00 88.94 215 ILE A CA 1
ATOM 1717 C C . ILE A 1 215 ? 3.359 -12.773 12.351 1.00 88.94 215 ILE A C 1
ATOM 1719 O O . ILE A 1 215 ? 3.546 -11.567 12.471 1.00 88.94 215 ILE A O 1
ATOM 1723 N N . LYS A 1 216 ? 3.300 -13.579 13.410 1.00 86.94 216 LYS A N 1
ATOM 1724 C CA . LYS A 1 216 ? 3.435 -13.068 14.775 1.00 86.94 216 LYS A CA 1
ATOM 1725 C C . LYS A 1 216 ? 4.886 -12.682 15.049 1.00 86.94 216 LYS A C 1
ATOM 1727 O O . LYS A 1 216 ? 5.775 -13.517 14.909 1.00 86.94 216 LYS A O 1
ATOM 1732 N N . HIS A 1 217 ? 5.094 -11.461 15.523 1.00 80.00 217 HIS A N 1
ATOM 1733 C CA . HIS A 1 217 ? 6.377 -10.976 16.017 1.00 80.00 217 HIS A CA 1
ATOM 1734 C C . HIS A 1 217 ? 6.180 -10.163 17.307 1.00 80.00 217 HIS A C 1
ATOM 1736 O O . HIS A 1 217 ? 5.064 -9.757 17.642 1.00 80.00 217 HIS A O 1
ATOM 1742 N N . GLY A 1 218 ? 7.258 -9.999 18.078 1.00 73.75 218 GLY A N 1
ATOM 1743 C CA . GLY A 1 218 ? 7.266 -9.119 19.246 1.00 73.75 218 GLY A CA 1
ATOM 1744 C C . GLY A 1 218 ? 7.232 -7.648 18.833 1.00 73.75 218 GLY A C 1
ATOM 1745 O O . GLY A 1 218 ? 7.398 -7.311 17.667 1.00 73.75 218 GLY A O 1
ATOM 1746 N N . HIS A 1 219 ? 7.024 -6.756 19.795 1.00 66.31 219 HIS A N 1
ATOM 1747 C CA . HIS A 1 219 ? 7.082 -5.327 19.519 1.00 66.31 219 HIS A CA 1
ATOM 1748 C C . HIS A 1 219 ? 8.539 -4.891 19.313 1.00 66.31 219 HIS A C 1
ATOM 1750 O O . HIS A 1 219 ? 9.355 -5.030 20.227 1.00 66.31 219 HIS A O 1
ATOM 1756 N N . ASP A 1 220 ? 8.864 -4.367 18.132 1.00 64.69 220 ASP A N 1
ATOM 1757 C CA . ASP A 1 220 ? 10.225 -3.922 17.829 1.00 64.69 220 ASP A CA 1
ATOM 1758 C C . ASP A 1 220 ? 10.555 -2.607 18.554 1.00 64.69 220 ASP A C 1
ATOM 1760 O O . ASP A 1 220 ? 9.673 -1.790 18.850 1.00 64.69 220 ASP A O 1
ATOM 1764 N N . LYS A 1 221 ? 11.840 -2.392 18.852 1.00 61.09 221 LYS A N 1
ATOM 1765 C CA . LYS A 1 221 ? 12.340 -1.111 19.381 1.00 61.09 221 LYS A CA 1
ATOM 1766 C C . LYS A 1 221 ? 12.232 -0.035 18.289 1.00 61.09 221 LYS A C 1
ATOM 1768 O O . LYS A 1 221 ? 12.553 -0.323 17.140 1.00 61.09 221 LYS A O 1
ATOM 1773 N N . GLY A 1 222 ? 11.787 1.183 18.621 1.00 60.75 222 GLY A N 1
ATOM 1774 C CA . GLY A 1 222 ? 11.583 2.268 17.642 1.00 60.75 222 GLY A CA 1
ATOM 1775 C C . GLY A 1 222 ? 10.218 2.259 16.938 1.00 60.75 222 GLY A C 1
ATOM 1776 O O . GLY A 1 222 ? 9.948 3.119 16.094 1.00 60.75 222 GLY A O 1
ATOM 1777 N N . ASN A 1 223 ? 9.360 1.295 17.290 1.00 61.19 223 ASN A N 1
ATOM 1778 C CA . ASN A 1 223 ? 7.972 1.165 16.851 1.00 61.19 223 ASN A CA 1
ATOM 1779 C C . ASN A 1 223 ? 6.993 1.553 17.971 1.00 61.19 223 ASN A C 1
ATOM 1781 O O . ASN A 1 223 ? 5.903 0.997 18.058 1.00 61.19 223 ASN A O 1
ATOM 1785 N N . GLU A 1 224 ? 7.362 2.458 18.879 1.00 67.12 224 GLU A N 1
ATOM 1786 C CA . GLU A 1 224 ? 6.495 2.824 20.002 1.00 67.12 224 GLU A CA 1
ATOM 1787 C C . GLU A 1 224 ? 5.126 3.326 19.515 1.00 67.12 224 GLU A C 1
ATOM 1789 O O . GLU A 1 224 ? 4.998 3.987 18.477 1.00 67.12 224 GLU A O 1
ATOM 1794 N N . GLN A 1 225 ? 4.077 2.987 20.268 1.00 61.44 225 GLN A N 1
ATOM 1795 C CA . GLN A 1 225 ? 2.739 3.476 19.975 1.00 61.44 225 GLN A CA 1
ATOM 1796 C C . GLN A 1 225 ? 2.710 4.992 20.167 1.00 61.44 225 GLN A C 1
ATOM 1798 O O . GLN A 1 225 ? 3.074 5.500 21.230 1.00 61.44 225 GLN A O 1
ATOM 1803 N N . ASN A 1 226 ? 2.250 5.709 19.144 1.00 54.34 226 ASN A N 1
ATOM 1804 C CA . ASN A 1 226 ? 2.163 7.160 19.221 1.00 54.34 226 ASN A CA 1
ATOM 1805 C C . ASN A 1 226 ? 1.208 7.581 20.353 1.00 54.34 226 ASN A C 1
ATOM 1807 O O . ASN A 1 226 ? 0.168 6.937 20.545 1.00 54.34 226 ASN A O 1
ATOM 1811 N N . PRO A 1 227 ? 1.548 8.643 21.109 1.00 49.69 227 PRO A N 1
ATOM 1812 C CA . PRO A 1 227 ? 0.678 9.166 22.155 1.00 49.69 227 PRO A CA 1
ATOM 1813 C C . PRO A 1 227 ? -0.681 9.592 21.575 1.00 49.69 227 PRO A C 1
ATOM 1815 O O . PRO A 1 227 ? -0.772 9.992 20.414 1.00 49.69 227 PRO A O 1
ATOM 1818 N N . LYS A 1 228 ? -1.730 9.450 22.394 1.00 44.75 228 LYS A N 1
ATOM 1819 C CA . LYS A 1 228 ? -3.126 9.753 22.041 1.00 44.75 228 LYS A CA 1
ATOM 1820 C C . LYS A 1 228 ? -3.411 11.246 21.955 1.00 44.75 228 LYS A C 1
ATOM 1822 O O . LYS A 1 228 ? -2.829 11.994 22.770 1.00 44.75 228 LYS A O 1
#

Secondary structure (DSSP, 8-state):
-HHHHHHHHHHHHHHHHHHHHHHHHTT-HHHHHHHHHHHHTTS---PPS-------TT-TTTTGGG-PPPS--TTTS----TT------HHHHHHHHHHHHHHH---S-EEEE-TTEEES-TTS-----SS-EE---EEGGGTTS-SSTT---SEEEE-HHHHHHTTS--TT--SS--TTSS---BTSSS--TTSB-S-PPPB---TTTSEEEEPP-PPPTT-PPPP-

Sequence (228 aa):
MLQMRGRYLLLFLGVQLVVMALLYREGYRKRVAYFLGIFCKGGTWTMPDGFPNASLLGDVYANLSLIARPPLPPEELPYCPETESYTFNRAKLLNVGFKEAMKDEDWDCIFFHDVDLIPEDDRNIYTCDQFPKHVAVAMDKFGYKLPYKTYFGGVSALSPEQYMKMNGFPNNYWGWGDGKASFRLVCASGAIPGVALSGMVISRPSIQYGRYRMIKHGHDKGNEQNPK

Foldseek 3Di:
DVVVVVVVVVVVVVVVVVVLVVCCVVAVVVVSVVVVVVVVVPDDDDDDDDDDDPDDDADPCPCVVVPDDPPDDPVPPPDPDPDDLFQDFLQVVVVVVVVVVVVVHQDFKDKRADPFKDFPAPVLGRDDDPFKEQLLQAEVVVVLHRPDPQARAHMIMDGPVNCVLQVGGDRPDGAQEAPVVRPRQQCDPDDDPDGDDSNTDYHYDPSVRSYIYGDDDDDDRSRDYDDD

Radius of gyration: 23.46 Å; chains: 1; bounding box: 46×50×80 Å

InterPro domains:
  IPR003859 Beta-1,4-galactosyltransferase [PR02050] (78-97)
  IPR003859 Beta-1,4-galactosyltransferase [PR02050] (109-128)
  IPR003859 Beta-1,4-galactosyltransferase [PR02050] (146-167)
  IPR003859 Beta-1,4-galactosyltransferase [PR02050] (168-186)
  IPR003859 Beta-1,4-galactosyltransferase [PTHR19300] (85-228)
  IPR027791 Galactosyltransferase, C-terminal [PF02709] (133-177)
  IPR027995 Galactosyltransferase, N-terminal [PF13733] (84-129)
  IPR029044 Nucleotide-diphospho-sugar transferases [G3DSA:3.90.550.10] (70-228)
  IPR029044 Nucleotide-diphospho-sugar transferases [SSF53448] (86-224)

pLDDT: mean 70.71, std 20.46, range [30.88, 96.56]

Organism: Ophiophagus hannah (NCBI:txid8665)